Protein AF-0000000080639610 (afdb_homodimer)

Solvent-accessible surface area (backbone atoms only — not comparable to full-atom values): 14898 Å² total; per-residue (Å²): 122,78,70,55,56,62,50,44,53,44,43,50,52,57,59,50,68,66,75,66,70,60,40,44,44,70,63,31,51,51,49,50,51,63,77,38,64,63,67,43,89,84,31,70,44,77,52,59,76,70,49,54,58,44,48,53,50,33,55,50,41,52,53,50,40,53,53,47,51,34,54,35,39,17,41,51,40,47,52,50,60,71,46,47,40,29,26,31,34,35,47,92,52,34,38,37,35,42,37,80,43,77,44,80,40,75,40,60,69,57,32,47,71,77,36,48,72,57,38,63,71,31,46,42,79,44,75,48,67,48,78,49,75,44,77,58,128,123,74,67,52,56,60,48,45,55,42,44,52,54,58,60,51,67,64,76,66,70,58,42,44,46,70,64,28,49,50,49,50,50,64,77,38,63,63,66,44,88,83,32,72,44,78,52,60,75,72,48,54,56,43,48,54,51,32,55,50,40,53,52,50,40,53,52,47,50,34,53,34,38,16,42,50,41,46,52,50,60,72,47,48,40,29,27,32,34,37,47,92,52,34,37,38,36,41,38,79,43,78,45,80,40,76,38,59,68,55,32,47,71,78,34,48,73,57,40,64,72,31,45,40,80,44,76,48,67,47,78,48,76,45,76,58,130

Foldseek 3Di:
DVVPVVVCCCCCVVVVPDQPDCDPDPSNVVVCFVVPVDDDPPDDDDDDPVVVVVVVVVVVVVVVVVVVVVVVVVVVVVVCVVCPPHQWDDDDPDIDGDDDDDDDDDPLVCCCVVPVVVSVVPDDDDDTDDDDDDDDD/DVVVVVVVCCCCVVVVPDQPDCDPDPSNVVSCFVVPVDDDPPDDDDDDPVVVVVVVVVVVVVVVVVVVVVVVVVVVVVVCVVCPPHQWDDDDPDIDGDDDDDDDDDPLVCCCVVPVVVSVVPDDDDGTDDDDDDDDD

pLDDT: mean 88.14, std 19.1, range [25.48, 98.56]

Organism: Bacillus amyloliquefaciens (strain ATCC 23350 / DSM 7 / BCRC 11601 / CCUG 28519 / NBRC 15535 / NRRL B-14393 / F) (NCBI:txid692420)

Sequence (274 aa):
MIFTAEVEFWNTAVLGGVAPALDGSSAAEEYLKKRYAETESNKVIDLTAVNRERIKQYLQLKESIAELQLQAKELENQIKHEMKEAEYGFIGNYQTSWKPVITNRIDTNKLKEQFPDVYEKVTKEVQYRRFGIKEVSMIFTAEVEFWNTAVLGGVAPALDGSSAAEEYLKKRYAETESNKVIDLTAVNRERIKQYLQLKESIAELQLQAKELENQIKHEMKEAEYGFIGNYQTSWKPVITNRIDTNKLKEQFPDVYEKVTKEVQYRRFGIKEVS

Structure (mmCIF, N/CA/C/O backbone):
data_AF-0000000080639610-model_v1
#
loop_
_entity.id
_entity.type
_entity.pdbx_description
1 polymer 'Nuclease skin element'
#
loop_
_atom_site.group_PDB
_atom_site.id
_atom_site.type_symbol
_atom_site.label_atom_id
_atom_site.label_alt_id
_atom_site.label_comp_id
_atom_site.label_asym_id
_atom_site.label_entity_id
_atom_site.label_seq_id
_atom_site.pdbx_PDB_ins_code
_atom_site.Cartn_x
_atom_site.Cartn_y
_atom_site.Cartn_z
_atom_site.occupancy
_atom_site.B_iso_or_equiv
_atom_site.auth_seq_id
_atom_site.auth_comp_id
_atom_site.auth_asym_id
_atom_site.auth_atom_id
_atom_site.pdbx_PDB_model_num
ATOM 1 N N . MET A 1 1 ? -11.258 1.72 29.953 1 25.56 1 MET A N 1
ATOM 2 C CA . MET A 1 1 ? -9.867 1.671 30.406 1 25.56 1 MET A CA 1
ATOM 3 C C . MET A 1 1 ? -8.914 1.937 29.25 1 25.56 1 MET A C 1
ATOM 5 O O . MET A 1 1 ? -7.695 1.959 29.438 1 25.56 1 MET A O 1
ATOM 9 N N . ILE A 1 2 ? -9.398 1.669 27.984 1 29.12 2 ILE A N 1
ATOM 10 C CA . ILE A 1 2 ? -8.672 1.692 26.719 1 29.12 2 ILE A CA 1
ATOM 11 C C . ILE A 1 2 ? -8.406 3.137 26.297 1 29.12 2 ILE A C 1
ATOM 13 O O . ILE A 1 2 ? -7.559 3.396 25.438 1 29.12 2 ILE A O 1
ATOM 17 N N . PHE A 1 3 ? -9.172 4.113 26.891 1 36.06 3 PHE A N 1
ATOM 18 C CA . PHE A 1 3 ? -9.023 5.535 26.609 1 36.06 3 PHE A CA 1
ATOM 19 C C . PHE A 1 3 ? -7.723 6.074 27.188 1 36.06 3 PHE A C 1
ATOM 21 O O . PHE A 1 3 ? -7.188 7.074 26.719 1 36.06 3 PHE A O 1
ATOM 28 N N . THR A 1 4 ? -7.27 5.484 28.312 1 39.47 4 THR A N 1
ATOM 29 C CA . THR A 1 4 ? -6.215 6.035 29.172 1 39.47 4 THR A CA 1
ATOM 30 C C . THR A 1 4 ? -4.848 5.844 28.516 1 39.47 4 THR A C 1
ATOM 32 O O . THR A 1 4 ? -3.939 6.652 28.719 1 39.47 4 THR A O 1
ATOM 35 N N . ALA A 1 5 ? -4.688 4.684 27.875 1 42.53 5 ALA A N 1
ATOM 36 C CA . ALA A 1 5 ? -3.336 4.395 27.406 1 42.53 5 ALA A CA 1
ATOM 37 C C . ALA A 1 5 ? -2.955 5.297 26.234 1 42.53 5 ALA A C 1
ATOM 39 O O . ALA A 1 5 ? -1.809 5.738 26.125 1 42.53 5 ALA A O 1
ATOM 40 N N . GLU A 1 6 ? -3.906 5.625 25.297 1 37.72 6 GLU A N 1
ATOM 41 C CA . GLU A 1 6 ? -3.648 6.516 24.172 1 37.72 6 GLU A CA 1
ATOM 42 C C . GLU A 1 6 ? -3.297 7.922 24.641 1 37.72 6 GLU A C 1
ATOM 44 O O . GLU A 1 6 ? -2.41 8.57 24.078 1 37.72 6 GLU A O 1
ATOM 49 N N . VAL A 1 7 ? -3.939 8.414 25.781 1 39.38 7 VAL A N 1
ATOM 50 C CA . VAL A 1 7 ? -3.703 9.734 26.375 1 39.38 7 VAL A CA 1
ATOM 51 C C . VAL A 1 7 ? -2.332 9.766 27.031 1 39.38 7 VAL A C 1
ATOM 53 O O . VAL A 1 7 ? -1.607 10.758 26.938 1 39.38 7 VAL A O 1
ATOM 56 N N . GLU A 1 8 ? -1.951 8.672 27.625 1 39.81 8 GLU A N 1
ATOM 57 C CA . GLU A 1 8 ? -0.658 8.609 28.297 1 39.81 8 GLU A CA 1
ATOM 58 C C . GLU A 1 8 ? 0.489 8.578 27.297 1 39.81 8 GLU A C 1
ATOM 60 O O . GLU A 1 8 ? 1.547 9.164 27.531 1 39.81 8 GLU A O 1
ATOM 65 N N . PHE A 1 9 ? 0.356 7.742 26.234 1 40.94 9 PHE A N 1
ATOM 66 C CA . PHE A 1 9 ? 1.401 7.84 25.234 1 40.94 9 PHE A CA 1
ATOM 67 C C . PHE A 1 9 ? 1.444 9.242 24.625 1 40.94 9 PHE A C 1
ATOM 69 O O . PHE A 1 9 ? 2.521 9.758 24.328 1 40.94 9 PHE A O 1
ATOM 76 N N . TRP A 1 10 ? 0.29 9.852 24.438 1 41.28 10 TRP A N 1
ATOM 77 C CA . TRP A 1 10 ? 0.264 11.242 23.984 1 41.28 10 TRP A CA 1
ATOM 78 C C . TRP A 1 10 ? 0.971 12.156 24.969 1 41.28 10 TRP A C 1
ATOM 80 O O . TRP A 1 10 ? 1.794 12.984 24.594 1 41.28 10 TRP A O 1
ATOM 90 N N . ASN A 1 11 ? 0.469 12.219 26.281 1 42.06 11 ASN A N 1
ATOM 91 C CA . ASN A 1 11 ? 1.001 13.102 27.312 1 42.06 11 ASN A CA 1
ATOM 92 C C . ASN A 1 11 ? 2.486 12.852 27.547 1 42.06 11 ASN A C 1
ATOM 94 O O . ASN A 1 11 ? 3.262 13.797 27.719 1 42.06 11 ASN A O 1
ATOM 98 N N . THR A 1 12 ? 2.848 11.625 27.766 1 44.28 12 THR A N 1
ATOM 99 C CA . THR A 1 12 ? 4.238 11.383 28.125 1 44.28 12 THR A CA 1
ATOM 100 C C . THR A 1 12 ? 5.16 11.641 26.953 1 44.28 12 THR A C 1
ATOM 102 O O . THR A 1 12 ? 6.246 12.203 27.109 1 44.28 12 THR A O 1
ATOM 105 N N . ALA A 1 13 ? 4.891 11.031 25.719 1 44.66 13 ALA A N 1
ATOM 106 C CA . ALA A 1 13 ? 5.777 11.297 24.594 1 44.66 13 ALA A CA 1
ATOM 107 C C . ALA A 1 13 ? 5.625 12.734 24.109 1 44.66 13 ALA A C 1
ATOM 109 O O . ALA A 1 13 ? 6.609 13.375 23.719 1 44.66 13 ALA A O 1
ATOM 110 N N . VAL A 1 14 ? 4.375 13.281 23.922 1 43.81 14 VAL A N 1
ATOM 111 C CA . VAL A 1 14 ? 4.16 14.688 23.594 1 43.81 14 VAL A CA 1
ATOM 112 C C . VAL A 1 14 ? 4.441 15.562 24.812 1 43.81 14 VAL A C 1
ATOM 114 O O . VAL A 1 14 ? 5.012 16.641 24.688 1 43.81 14 VAL A O 1
ATOM 117 N N . LEU A 1 15 ? 3.883 15.289 25.938 1 41.34 15 LEU A N 1
ATOM 118 C CA . LEU A 1 15 ? 4.176 16.172 27.062 1 41.34 15 LEU A CA 1
ATOM 119 C C . LEU A 1 15 ? 5.617 16 27.531 1 41.34 15 LEU A C 1
ATOM 121 O O . LEU A 1 15 ? 6.188 16.906 28.141 1 41.34 15 LEU A O 1
ATOM 125 N N . GLY A 1 16 ? 6.109 14.781 27.688 1 45.94 16 GLY A N 1
ATOM 126 C CA . GLY A 1 16 ? 7.551 14.836 27.875 1 45.94 16 GLY A CA 1
ATOM 127 C C . GLY A 1 16 ? 8.289 15.336 26.641 1 45.94 16 GLY A C 1
ATOM 128 O O . GLY A 1 16 ? 8.258 14.695 25.594 1 45.94 16 GLY A O 1
ATOM 129 N N . GLY A 1 17 ? 8.242 16.641 26.062 1 48.06 17 GLY A N 1
ATOM 130 C CA . GLY A 1 17 ? 8.602 17.734 25.172 1 48.06 17 GLY A CA 1
ATOM 131 C C . GLY A 1 17 ? 9.508 17.297 24.031 1 48.06 17 GLY A C 1
ATOM 132 O O . GLY A 1 17 ? 10.062 18.125 23.312 1 48.06 17 GLY A O 1
ATOM 133 N N . VAL A 1 18 ? 10.148 16.094 24.109 1 56.22 18 VAL A N 1
ATOM 134 C CA . VAL A 1 18 ? 11.211 16.016 23.109 1 56.22 18 VAL A CA 1
ATOM 135 C C . VAL A 1 18 ? 10.641 15.453 21.797 1 56.22 18 VAL A C 1
ATOM 137 O O . VAL A 1 18 ? 10.195 14.305 21.75 1 56.22 18 VAL A O 1
ATOM 140 N N . ALA A 1 19 ? 10.141 16.312 20.797 1 66 19 ALA A N 1
ATOM 141 C CA . ALA A 1 19 ? 9.836 15.953 19.422 1 66 19 ALA A CA 1
ATOM 142 C C . ALA A 1 19 ? 10.82 14.922 18.891 1 66 19 ALA A C 1
ATOM 144 O O . ALA A 1 19 ? 12.031 15.055 19.078 1 66 19 ALA A O 1
ATOM 145 N N . PRO A 1 20 ? 10.242 13.703 18.469 1 72.94 20 PRO A N 1
ATOM 146 C CA . PRO A 1 20 ? 11.18 12.758 17.859 1 72.94 20 PRO A CA 1
ATOM 147 C C . PRO A 1 20 ? 12 13.383 16.734 1 72.94 20 PRO A C 1
ATOM 149 O O . PRO A 1 20 ? 11.68 14.484 16.266 1 72.94 20 PRO A O 1
ATOM 152 N N . ALA A 1 21 ? 13.094 12.68 16.562 1 77.19 21 ALA A N 1
ATOM 153 C CA . ALA A 1 21 ? 13.789 13.047 15.336 1 77.19 21 ALA A CA 1
ATOM 154 C C . ALA A 1 21 ? 12.859 12.938 14.133 1 77.19 21 ALA A C 1
ATOM 156 O O . ALA A 1 21 ? 12.055 12 14.039 1 77.19 21 ALA A O 1
ATOM 157 N N . LEU A 1 22 ? 12.742 13.953 13.367 1 85.25 22 LEU A N 1
ATOM 158 C CA . LEU A 1 22 ? 11.922 13.938 12.156 1 85.25 22 LEU A CA 1
ATOM 159 C C . LEU A 1 22 ? 12.586 13.102 11.062 1 85.25 22 LEU A C 1
ATOM 161 O O . LEU A 1 22 ? 12.883 13.617 9.984 1 85.25 22 LEU A O 1
ATOM 165 N N . ASP A 1 23 ? 12.773 11.844 11.484 1 88.31 23 ASP A N 1
ATOM 166 C CA . ASP A 1 23 ? 13.312 10.914 10.5 1 88.31 23 ASP A CA 1
ATOM 167 C C . ASP A 1 23 ? 12.195 10.227 9.719 1 88.31 23 ASP A C 1
ATOM 169 O O . ASP A 1 23 ? 11.102 10.773 9.57 1 88.31 23 ASP A O 1
ATOM 173 N N . GLY A 1 24 ? 12.477 9.148 9.156 1 87.69 24 GLY A N 1
ATOM 174 C CA . GLY A 1 24 ? 11.5 8.453 8.328 1 87.69 24 GLY A CA 1
ATOM 175 C C . GLY A 1 24 ? 10.727 7.391 9.086 1 87.69 24 GLY A C 1
ATOM 176 O O . GLY A 1 24 ? 9.992 6.602 8.484 1 87.69 24 GLY A O 1
ATOM 177 N N . SER A 1 25 ? 10.781 7.492 10.391 1 86.06 25 SER A N 1
ATOM 178 C CA . SER A 1 25 ? 10.172 6.453 11.219 1 86.06 25 SER A CA 1
ATOM 179 C C . SER A 1 25 ? 8.664 6.648 11.336 1 86.06 25 SER A C 1
ATOM 181 O O . SER A 1 25 ? 8.148 7.734 11.047 1 86.06 25 SER A O 1
ATOM 183 N N . SER A 1 26 ? 8.039 5.523 11.734 1 90.88 26 SER A N 1
ATOM 184 C CA . SER A 1 26 ? 6.605 5.586 12 1 90.88 26 SER A CA 1
ATOM 185 C C . SER A 1 26 ? 6.301 6.512 13.172 1 90.88 26 SER A C 1
ATOM 187 O O . SER A 1 26 ? 5.258 7.168 13.195 1 90.88 26 SER A O 1
ATOM 189 N N . ALA A 1 27 ? 7.172 6.59 14.008 1 87 27 ALA A N 1
ATOM 190 C CA . ALA A 1 27 ? 7 7.477 15.156 1 87 27 ALA A CA 1
ATOM 191 C C . ALA A 1 27 ? 6.973 8.938 14.719 1 87 27 ALA A C 1
ATOM 193 O O . ALA A 1 27 ? 6.141 9.719 15.195 1 87 27 ALA A O 1
ATOM 194 N N . ALA A 1 28 ? 7.91 9.234 13.859 1 89.56 28 ALA A N 1
ATOM 195 C CA . ALA A 1 28 ? 7.949 10.594 13.336 1 89.56 28 ALA A CA 1
ATOM 196 C C . ALA A 1 28 ? 6.664 10.93 12.586 1 89.56 28 ALA A C 1
ATOM 198 O O . ALA A 1 28 ? 6.105 12.016 12.75 1 89.56 28 ALA A O 1
ATOM 199 N N . GLU A 1 29 ? 6.211 10.008 11.836 1 92.62 29 GLU A N 1
ATOM 200 C CA . GLU A 1 29 ? 4.98 10.195 11.07 1 92.62 29 GLU A CA 1
ATOM 201 C C . GLU A 1 29 ? 3.787 10.406 12 1 92.62 29 GLU A C 1
ATOM 203 O O . GLU A 1 29 ? 2.969 11.305 11.773 1 92.62 29 GLU A O 1
ATOM 208 N N . GLU A 1 30 ? 3.693 9.594 12.945 1 92.69 30 GLU A N 1
ATOM 209 C CA . GLU A 1 30 ? 2.582 9.68 13.891 1 92.69 30 GLU A CA 1
ATOM 210 C C . GLU A 1 30 ? 2.605 11 14.656 1 92.69 30 GLU A C 1
ATOM 212 O O . GLU A 1 30 ? 1.556 11.586 14.922 1 92.69 30 GLU A O 1
ATOM 217 N N . TYR A 1 31 ? 3.775 11.469 15.031 1 92.31 31 TYR A N 1
ATOM 218 C CA . TYR A 1 31 ? 3.936 12.75 15.703 1 92.31 31 TYR A CA 1
ATOM 219 C C . TYR A 1 31 ? 3.346 13.883 14.867 1 92.31 31 TYR A C 1
ATOM 221 O O . TYR A 1 31 ? 2.543 14.68 15.367 1 92.31 31 TYR A O 1
ATOM 229 N N . LEU A 1 32 ? 3.701 13.93 13.648 1 94.94 32 LEU A N 1
ATOM 230 C CA . LEU A 1 32 ? 3.234 14.984 12.766 1 94.94 32 LEU A CA 1
ATOM 231 C C . LEU A 1 32 ? 1.721 14.914 12.578 1 94.94 32 LEU A C 1
ATOM 233 O O . LEU A 1 32 ? 1.042 15.945 12.586 1 94.94 32 LEU A O 1
ATOM 237 N N . LYS A 1 33 ? 1.241 13.68 12.398 1 94.31 33 LYS A N 1
ATOM 238 C CA . LYS A 1 33 ? -0.19 13.469 12.211 1 94.31 33 LYS A CA 1
ATOM 239 C C . LYS A 1 33 ? -0.987 13.992 13.398 1 94.31 33 LYS A C 1
ATOM 241 O O . LYS A 1 33 ? -2.023 14.633 13.219 1 94.31 33 LYS A O 1
ATOM 246 N N . LYS A 1 34 ? -0.463 13.766 14.516 1 93 34 LYS A N 1
ATOM 247 C CA . LYS A 1 34 ? -1.153 14.188 15.734 1 93 34 LYS A CA 1
ATOM 248 C C . LYS A 1 34 ? -0.997 15.688 15.961 1 93 34 LYS A C 1
ATOM 250 O O . LYS A 1 34 ? -1.97 16.375 16.266 1 93 34 LYS A O 1
ATOM 255 N N . ARG A 1 35 ? 0.211 16.188 15.805 1 92.81 35 ARG A N 1
ATOM 256 C CA . ARG A 1 35 ? 0.528 17.578 16.094 1 92.81 35 ARG A CA 1
ATOM 257 C C . ARG A 1 35 ? -0.207 18.531 15.156 1 92.81 35 ARG A C 1
ATOM 259 O O . ARG A 1 35 ? -0.646 19.609 15.555 1 92.81 35 ARG A O 1
ATOM 266 N N . TYR A 1 36 ? -0.382 18.047 13.93 1 95.88 36 TYR A N 1
ATOM 267 C CA . TYR A 1 36 ? -0.946 18.938 12.93 1 95.88 36 TYR A CA 1
ATOM 268 C C . TYR A 1 36 ? -2.211 18.344 12.32 1 95.88 36 TYR A C 1
ATOM 270 O O . TYR A 1 36 ? -2.459 18.5 11.125 1 95.88 36 TYR A O 1
ATOM 278 N N . ALA A 1 37 ? -2.924 17.672 13.102 1 93.12 37 ALA A N 1
ATOM 279 C CA . ALA A 1 37 ? -4.176 17.062 12.672 1 93.12 37 ALA A CA 1
ATOM 280 C C . ALA A 1 37 ? -5.168 18.109 12.188 1 93.12 37 ALA A C 1
ATOM 282 O O . ALA A 1 37 ? -5.898 17.891 11.219 1 93.12 37 ALA A O 1
ATOM 283 N N . GLU A 1 38 ? -5.188 19.266 12.844 1 92 38 GLU A N 1
ATOM 284 C CA . GLU A 1 38 ? -6.055 20.375 12.438 1 92 38 GLU A CA 1
ATOM 285 C C . GLU A 1 38 ? -5.332 21.312 11.477 1 92 38 GLU A C 1
ATOM 287 O O . GLU A 1 38 ? -4.156 21.625 11.664 1 92 38 GLU A O 1
ATOM 292 N N . THR A 1 39 ? -6.059 21.641 10.469 1 94.19 39 THR A N 1
ATOM 293 C CA . THR A 1 39 ? -5.477 22.516 9.461 1 94.19 39 THR A CA 1
ATOM 294 C C . THR A 1 39 ? -6.188 23.875 9.438 1 94.19 39 THR A C 1
ATOM 296 O O . THR A 1 39 ? -7.312 23.984 9.93 1 94.19 39 THR A O 1
ATOM 299 N N . GLU A 1 40 ? -5.43 24.844 8.938 1 94.69 40 GLU A N 1
ATOM 300 C CA . GLU A 1 40 ? -6.047 26.109 8.547 1 94.69 40 GLU A CA 1
ATOM 301 C C . GLU A 1 40 ? -6.383 26.125 7.059 1 94.69 40 GLU A C 1
ATOM 303 O O . GLU A 1 40 ? -5.488 26.188 6.215 1 94.69 40 GLU A O 1
ATOM 308 N N . SER A 1 41 ? -7.629 26.188 6.828 1 92.94 41 SER A N 1
ATOM 309 C CA . SER A 1 41 ? -8.125 26.031 5.465 1 92.94 41 SER A CA 1
ATOM 310 C C . SER A 1 41 ? -7.539 27.094 4.543 1 92.94 41 SER A C 1
ATOM 312 O O . SER A 1 41 ? -7.547 28.281 4.879 1 92.94 41 SER A O 1
ATOM 314 N N . ASN A 1 42 ? -6.871 26.672 3.467 1 94.25 42 ASN A N 1
ATOM 315 C CA . ASN A 1 42 ? -6.363 27.484 2.371 1 94.25 42 ASN A CA 1
ATOM 316 C C . ASN A 1 42 ? -5.137 28.281 2.791 1 94.25 42 ASN A C 1
ATOM 318 O O . ASN A 1 42 ? -4.707 29.188 2.076 1 94.25 42 ASN A O 1
ATOM 322 N N . LYS A 1 43 ? -4.625 27.984 3.957 1 96.88 43 LYS A N 1
ATOM 323 C CA . LYS A 1 43 ? -3.393 28.656 4.355 1 96.88 43 LYS A CA 1
ATOM 324 C C . LYS A 1 43 ? -2.225 28.234 3.465 1 96.88 43 LYS A C 1
ATOM 326 O O . LYS A 1 43 ? -2.033 27.047 3.197 1 96.88 43 LYS A O 1
ATOM 331 N N . VAL A 1 44 ? -1.481 29.297 3.016 1 96.88 44 VAL A N 1
ATOM 332 C CA . VAL A 1 44 ? -0.333 29.094 2.135 1 96.88 44 VAL A CA 1
ATOM 333 C C . VAL A 1 44 ? 0.92 29.672 2.783 1 96.88 44 VAL A C 1
ATOM 335 O O . VAL A 1 44 ? 0.882 30.766 3.35 1 96.88 44 VAL A O 1
ATOM 338 N N . ILE A 1 45 ? 2.02 28.922 2.746 1 97.94 45 ILE A N 1
ATOM 339 C CA . ILE A 1 45 ? 3.258 29.453 3.301 1 97.94 45 ILE A CA 1
ATOM 340 C C . ILE A 1 45 ? 4.367 29.375 2.254 1 97.94 45 ILE A C 1
ATOM 342 O O . ILE A 1 45 ? 4.293 28.562 1.325 1 97.94 45 ILE A O 1
ATOM 346 N N . ASP A 1 46 ? 5.324 30.281 2.443 1 97.88 46 ASP A N 1
ATOM 347 C CA . ASP A 1 46 ? 6.574 30.156 1.7 1 97.88 46 ASP A CA 1
ATOM 348 C C . ASP A 1 46 ? 7.562 29.25 2.434 1 97.88 46 ASP A C 1
ATOM 350 O O . ASP A 1 46 ? 7.965 29.547 3.562 1 97.88 46 ASP A O 1
ATOM 354 N N . LEU A 1 47 ? 7.973 28.25 1.771 1 97.94 47 LEU A N 1
ATOM 355 C CA . LEU A 1 47 ? 8.938 27.344 2.383 1 97.94 47 LEU A CA 1
ATOM 356 C C . LEU A 1 47 ? 10.336 27.953 2.377 1 97.94 47 LEU A C 1
ATOM 358 O O . LEU A 1 47 ? 10.672 28.734 1.486 1 97.94 47 LEU A O 1
ATOM 362 N N . THR A 1 48 ? 11.07 27.578 3.357 1 97.25 48 THR A N 1
ATOM 363 C CA . THR A 1 48 ? 12.43 28.094 3.445 1 97.25 48 THR A CA 1
ATOM 364 C C . THR A 1 48 ? 13.312 27.484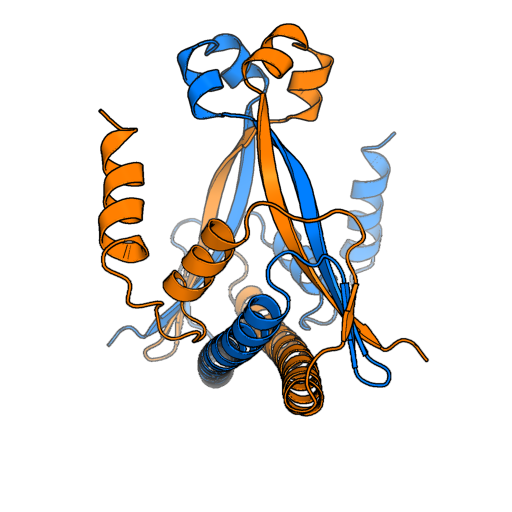 2.359 1 97.25 48 THR A C 1
ATOM 366 O O . THR A 1 48 ? 12.977 26.438 1.797 1 97.25 48 THR A O 1
ATOM 369 N N . ALA A 1 49 ? 14.398 28.031 2.074 1 95.75 49 ALA A N 1
ATOM 370 C CA . ALA A 1 49 ? 15.273 27.703 0.951 1 95.75 49 ALA A CA 1
ATOM 371 C C . ALA A 1 49 ? 15.773 26.266 1.045 1 95.75 49 ALA A C 1
ATOM 373 O O . ALA A 1 49 ? 15.992 25.609 0.023 1 95.75 49 ALA A O 1
ATOM 374 N N . VAL A 1 50 ? 15.891 25.734 2.238 1 95.81 50 VAL A N 1
ATOM 375 C CA . VAL A 1 50 ? 16.406 24.375 2.457 1 95.81 50 VAL A CA 1
ATOM 376 C C . VAL A 1 50 ? 15.461 23.359 1.821 1 95.81 50 VAL A C 1
ATOM 378 O O . VAL A 1 50 ? 15.891 22.281 1.426 1 95.81 50 VAL A O 1
ATOM 381 N N . ASN A 1 51 ? 14.234 23.766 1.596 1 96.88 51 ASN A N 1
ATOM 382 C CA . ASN A 1 51 ? 13.234 22.828 1.106 1 96.88 51 ASN A CA 1
ATOM 383 C C . ASN A 1 51 ? 13.336 22.625 -0.404 1 96.88 51 ASN A C 1
ATOM 385 O O . ASN A 1 51 ? 12.812 21.656 -0.949 1 96.88 51 ASN A O 1
ATOM 389 N N . ARG A 1 52 ? 14.008 23.547 -1.022 1 96.31 52 ARG A N 1
ATOM 390 C CA . ARG A 1 52 ? 14.227 23.344 -2.451 1 96.31 52 ARG A CA 1
ATOM 391 C C . ARG A 1 52 ? 15.008 22.047 -2.705 1 96.31 52 ARG A C 1
ATOM 393 O O . ARG A 1 52 ? 14.609 21.234 -3.535 1 96.31 52 ARG A O 1
ATOM 400 N N . GLU A 1 53 ? 16.062 21.922 -1.95 1 96.75 53 GLU A N 1
ATOM 401 C CA . GLU A 1 53 ? 16.891 20.719 -2.094 1 96.75 53 GLU A CA 1
ATOM 402 C C . GLU A 1 53 ? 16.156 19.484 -1.577 1 96.75 53 GLU A C 1
ATOM 404 O O . GLU A 1 53 ? 16.234 18.406 -2.176 1 96.75 53 GLU A O 1
ATOM 409 N N . ARG A 1 54 ? 15.461 19.609 -0.453 1 97.44 54 ARG A N 1
ATOM 410 C CA . ARG A 1 54 ? 14.695 18.5 0.094 1 97.44 54 ARG A CA 1
ATOM 411 C C . ARG A 1 54 ? 13.688 17.969 -0.927 1 97.44 54 ARG A C 1
ATOM 413 O O . ARG A 1 54 ? 13.562 16.766 -1.116 1 97.44 54 ARG A O 1
ATOM 420 N N . ILE A 1 55 ? 13.062 18.891 -1.633 1 98.44 55 ILE A N 1
ATOM 421 C CA . ILE A 1 55 ? 12.016 18.531 -2.586 1 98.44 55 ILE A CA 1
ATOM 422 C C . ILE A 1 55 ? 12.641 17.859 -3.803 1 98.44 55 ILE A C 1
ATOM 424 O O . ILE A 1 55 ? 12.141 16.828 -4.277 1 98.44 55 ILE A O 1
ATOM 428 N N . LYS A 1 56 ? 13.703 18.391 -4.301 1 97.62 56 LYS A N 1
ATOM 429 C CA . LYS A 1 56 ? 14.398 17.781 -5.434 1 97.62 56 LYS A CA 1
ATOM 430 C C . LYS A 1 56 ? 14.828 16.344 -5.117 1 97.62 56 LYS A C 1
ATOM 432 O O . LYS A 1 56 ? 14.617 15.438 -5.918 1 97.62 56 LYS A O 1
ATOM 437 N N . GLN A 1 57 ? 15.414 16.219 -3.959 1 98.12 57 GLN A N 1
ATOM 438 C CA . GLN A 1 57 ? 15.852 14.898 -3.525 1 98.12 57 GLN A CA 1
ATOM 439 C C . GLN A 1 57 ? 14.664 13.953 -3.373 1 98.12 57 GLN A C 1
ATOM 441 O O . GLN A 1 57 ? 14.734 12.789 -3.787 1 98.12 57 GLN A O 1
ATOM 446 N N . TYR A 1 58 ? 13.625 14.453 -2.756 1 98.38 58 TYR A N 1
ATOM 447 C CA . TYR A 1 58 ? 12.406 13.664 -2.555 1 98.38 58 TYR A CA 1
ATOM 448 C C . TYR A 1 58 ? 11.859 13.156 -3.883 1 98.38 58 TYR A C 1
ATOM 450 O O . TYR A 1 58 ? 11.562 11.969 -4.023 1 98.38 58 TYR A O 1
ATOM 458 N N . LEU A 1 59 ? 11.766 14.023 -4.867 1 98.25 59 LEU A N 1
ATOM 459 C CA . LEU A 1 59 ? 11.219 13.656 -6.172 1 98.25 59 LEU A CA 1
ATOM 460 C C . LEU A 1 59 ? 12.117 12.656 -6.879 1 98.25 59 LEU A C 1
ATOM 462 O O . LEU A 1 59 ? 11.633 11.727 -7.535 1 98.25 59 LEU A O 1
ATOM 466 N N . GLN A 1 60 ? 13.406 12.828 -6.754 1 98.06 60 GLN A N 1
ATOM 467 C CA . GLN A 1 60 ? 14.359 11.883 -7.328 1 98.06 60 GLN A CA 1
ATOM 468 C C . GLN A 1 60 ? 14.234 10.508 -6.684 1 98.06 60 GLN A C 1
ATOM 470 O O . GLN A 1 60 ? 14.266 9.492 -7.375 1 98.06 60 GLN A O 1
ATOM 475 N N . LEU A 1 61 ? 14.156 10.5 -5.371 1 98.5 61 LEU A N 1
ATOM 476 C CA . LEU A 1 61 ? 13.992 9.242 -4.641 1 98.5 61 LEU A CA 1
ATOM 477 C C . LEU A 1 61 ? 12.719 8.523 -5.078 1 98.5 61 LEU A C 1
ATOM 479 O O . LEU A 1 61 ? 12.734 7.312 -5.309 1 98.5 61 LEU A O 1
ATOM 483 N N . LYS A 1 62 ? 11.609 9.289 -5.207 1 98.38 62 LYS A N 1
ATOM 484 C CA . LYS A 1 62 ? 10.336 8.695 -5.617 1 98.38 62 LYS A CA 1
ATOM 485 C C . LYS A 1 62 ? 10.445 8.07 -7.004 1 98.38 62 LYS A C 1
ATOM 487 O O . LYS A 1 62 ? 9.883 6.996 -7.25 1 98.38 62 LYS A O 1
ATOM 492 N N . GLU A 1 63 ? 11.117 8.719 -7.887 1 98.06 63 GLU A N 1
ATOM 493 C CA . GLU A 1 63 ? 11.336 8.18 -9.227 1 98.06 63 GLU A CA 1
ATOM 494 C C . GLU A 1 63 ? 12.172 6.902 -9.18 1 98.06 63 GLU A C 1
ATOM 496 O O . GLU A 1 63 ? 11.852 5.922 -9.852 1 98.06 63 GLU A O 1
ATOM 501 N N . SER A 1 64 ? 13.234 6.953 -8.398 1 98.44 64 SER A N 1
ATOM 502 C CA . SER A 1 64 ? 14.102 5.789 -8.258 1 98.44 64 SER A CA 1
ATOM 503 C C . SER A 1 64 ? 13.344 4.609 -7.656 1 98.44 64 SER A C 1
ATOM 505 O O . SER A 1 64 ? 13.477 3.477 -8.125 1 98.44 64 SER A O 1
ATOM 507 N N . ILE A 1 65 ? 12.578 4.883 -6.648 1 98.56 65 ILE A N 1
ATOM 508 C CA . ILE A 1 65 ? 11.805 3.842 -5.98 1 98.56 65 ILE A CA 1
ATOM 509 C C . ILE A 1 65 ? 10.836 3.203 -6.977 1 98.56 65 ILE A C 1
ATOM 511 O O . ILE A 1 65 ? 10.727 1.976 -7.043 1 98.56 65 ILE A O 1
ATOM 515 N N . ALA A 1 66 ? 10.156 4.008 -7.754 1 98.12 66 ALA A N 1
ATOM 516 C CA . ALA A 1 66 ? 9.211 3.506 -8.742 1 98.12 66 ALA A CA 1
ATOM 517 C C . ALA A 1 66 ? 9.906 2.59 -9.75 1 98.12 66 ALA A C 1
ATOM 519 O O . ALA A 1 66 ? 9.375 1.533 -10.102 1 98.12 66 ALA A O 1
ATOM 520 N N . GLU A 1 67 ? 11.047 3 -10.203 1 97.88 67 GLU A N 1
ATOM 521 C CA . GLU A 1 67 ? 11.812 2.209 -11.164 1 97.88 67 GLU A CA 1
ATOM 522 C C . GLU A 1 67 ? 12.242 0.877 -10.562 1 97.88 67 GLU A C 1
ATOM 524 O O . GLU A 1 67 ? 12.133 -0.169 -11.203 1 97.88 67 GLU A O 1
ATOM 529 N N . LEU A 1 68 ? 12.766 0.954 -9.375 1 98.44 68 LEU A N 1
ATOM 530 C CA . LEU A 1 68 ? 13.234 -0.255 -8.703 1 98.44 68 LEU A CA 1
ATOM 531 C C . LEU A 1 68 ? 12.078 -1.201 -8.414 1 98.44 68 LEU A C 1
ATOM 533 O O . LEU A 1 68 ? 12.227 -2.422 -8.492 1 98.44 68 LEU A O 1
ATOM 537 N N . GLN A 1 69 ? 10.891 -0.62 -8.039 1 98.25 69 GLN A N 1
ATOM 538 C CA . GLN A 1 69 ? 9.711 -1.438 -7.797 1 98.25 69 GLN A CA 1
ATOM 539 C C . GLN A 1 69 ? 9.281 -2.176 -9.062 1 98.25 69 GLN A C 1
ATOM 541 O O . GLN A 1 69 ? 8.867 -3.336 -9.008 1 98.25 69 GLN A O 1
ATOM 546 N N . LEU A 1 70 ? 9.398 -1.516 -10.188 1 97.62 70 LEU A N 1
ATOM 547 C CA . LEU A 1 70 ? 9.07 -2.146 -11.461 1 97.62 70 LEU A CA 1
ATOM 548 C C . LEU A 1 70 ? 10.016 -3.305 -11.75 1 97.62 70 LEU A C 1
ATOM 550 O O . LEU A 1 70 ? 9.578 -4.367 -12.203 1 97.62 70 LEU A O 1
ATOM 554 N N . GLN A 1 71 ? 11.281 -3.135 -11.492 1 97.75 71 GLN A N 1
ATOM 555 C CA . GLN A 1 71 ? 12.273 -4.184 -11.703 1 97.75 71 GLN A CA 1
ATOM 556 C C . GLN A 1 71 ? 12.023 -5.375 -10.781 1 97.75 71 GLN A C 1
ATOM 558 O O . GLN A 1 71 ? 12.094 -6.523 -11.219 1 97.75 71 GLN A O 1
ATOM 563 N N . ALA A 1 72 ? 11.734 -5.086 -9.523 1 98.19 72 ALA A N 1
ATOM 564 C CA . ALA A 1 72 ? 11.461 -6.156 -8.562 1 98.19 72 ALA A CA 1
ATOM 565 C C . ALA A 1 72 ? 10.234 -6.961 -8.977 1 98.19 72 ALA A C 1
ATOM 567 O O . ALA A 1 72 ? 10.234 -8.195 -8.891 1 98.19 72 ALA A O 1
ATOM 568 N N . LYS A 1 73 ? 9.234 -6.199 -9.438 1 97.94 73 LYS A N 1
ATOM 569 C CA . LYS A 1 73 ? 8.008 -6.863 -9.875 1 97.94 73 LYS A CA 1
ATOM 570 C C . LYS A 1 73 ? 8.273 -7.766 -11.078 1 97.94 73 LYS A C 1
ATOM 572 O O . LYS A 1 73 ? 7.676 -8.836 -11.203 1 97.94 73 LYS A O 1
ATOM 577 N N . GLU A 1 74 ? 9.141 -7.305 -12 1 97.31 74 GLU A N 1
ATOM 578 C CA . GLU A 1 74 ? 9.5 -8.125 -13.156 1 97.31 74 GLU A CA 1
ATOM 579 C C . GLU A 1 74 ? 10.141 -9.438 -12.719 1 97.31 74 GLU A C 1
ATOM 581 O O . GLU A 1 74 ? 9.766 -10.508 -13.211 1 97.31 74 GLU A O 1
ATOM 586 N N . LEU A 1 75 ? 11.055 -9.383 -11.789 1 97.75 75 LEU A N 1
ATOM 587 C CA . LEU A 1 75 ? 11.719 -10.578 -11.281 1 97.75 75 LEU A CA 1
ATOM 588 C C . LEU A 1 75 ? 10.727 -11.492 -10.578 1 97.75 75 LEU A C 1
ATOM 590 O O . LEU A 1 75 ? 10.734 -12.711 -10.797 1 97.75 75 LEU A O 1
ATOM 594 N N . GLU A 1 76 ? 9.875 -10.914 -9.758 1 98 76 GLU A N 1
ATOM 595 C CA . GLU A 1 76 ? 8.836 -11.664 -9.062 1 98 76 GLU A CA 1
ATOM 596 C C . GLU A 1 76 ? 7.941 -12.414 -10.047 1 98 76 GLU A C 1
ATOM 598 O O . GLU A 1 76 ? 7.664 -13.602 -9.859 1 98 76 GLU A O 1
ATOM 603 N N . ASN A 1 77 ? 7.566 -11.695 -11.125 1 97.06 77 ASN A N 1
ATOM 604 C CA . ASN A 1 77 ? 6.676 -12.289 -12.117 1 97.06 77 ASN A CA 1
ATOM 605 C C . ASN A 1 77 ? 7.348 -13.453 -12.844 1 97.06 77 ASN A C 1
ATOM 607 O O . ASN A 1 77 ? 6.699 -14.453 -13.148 1 97.06 77 ASN A O 1
ATOM 611 N N . GLN A 1 78 ? 8.609 -13.344 -13.094 1 96.44 78 GLN A N 1
ATOM 612 C CA . GLN A 1 78 ? 9.344 -14.422 -13.75 1 96.44 78 GLN A CA 1
ATOM 613 C C . GLN A 1 78 ? 9.43 -15.656 -12.852 1 96.44 78 GLN A C 1
ATOM 615 O O . GLN A 1 78 ? 9.258 -16.781 -13.328 1 96.44 78 GLN A O 1
ATOM 620 N N . ILE A 1 79 ? 9.633 -15.484 -11.578 1 97.5 79 ILE A N 1
ATOM 621 C CA . ILE A 1 79 ? 9.719 -16.594 -10.633 1 97.5 79 ILE A CA 1
ATOM 622 C C . ILE A 1 79 ? 8.352 -17.25 -10.484 1 97.5 79 ILE A C 1
ATOM 624 O O . ILE A 1 79 ? 8.242 -18.484 -10.523 1 97.5 79 ILE A O 1
ATOM 628 N N . LYS A 1 80 ? 7.324 -16.422 -10.344 1 97.38 80 LYS A N 1
ATOM 629 C CA . LYS A 1 80 ? 5.961 -16.938 -10.25 1 97.38 80 LYS A CA 1
ATOM 630 C C . LYS A 1 80 ? 5.605 -17.781 -11.477 1 97.38 80 LYS A C 1
ATOM 632 O O . LYS A 1 80 ? 4.98 -18.828 -11.344 1 97.38 80 LYS A O 1
ATOM 637 N N . HIS A 1 81 ? 6.051 -17.297 -12.641 1 96.19 81 HIS A N 1
ATOM 638 C CA . HIS A 1 81 ? 5.762 -18.016 -13.875 1 96.19 81 HIS A CA 1
ATOM 639 C C . HIS A 1 81 ? 6.402 -19.391 -13.875 1 96.19 81 HIS A C 1
ATOM 641 O O . HIS A 1 81 ? 5.812 -20.359 -14.375 1 96.19 81 HIS A O 1
ATOM 647 N N . GLU A 1 82 ? 7.531 -19.469 -13.383 1 96.06 82 GLU A N 1
ATOM 648 C CA . GLU A 1 82 ? 8.195 -20.766 -13.305 1 96.06 82 GLU A CA 1
ATOM 649 C C . GLU A 1 82 ? 7.512 -21.672 -12.281 1 96.06 82 GLU A C 1
ATOM 651 O O . GLU A 1 82 ? 7.449 -22.891 -12.469 1 96.06 82 GLU A O 1
ATOM 656 N N . MET A 1 83 ? 7.039 -21.156 -11.242 1 97.56 83 MET A N 1
ATOM 657 C CA . MET A 1 83 ? 6.418 -21.938 -10.172 1 97.56 83 MET A CA 1
ATOM 658 C C . MET A 1 83 ? 5.094 -22.531 -10.625 1 97.56 83 MET A C 1
ATOM 660 O O . MET A 1 83 ? 4.719 -23.625 -10.203 1 97.56 83 MET A O 1
ATOM 664 N N . LYS A 1 84 ? 4.363 -21.734 -11.445 1 96.5 84 LYS A N 1
ATOM 665 C CA . LYS A 1 84 ? 3.074 -22.156 -11.984 1 96.5 84 LYS A CA 1
ATOM 666 C C . LYS A 1 84 ? 2.088 -22.484 -10.867 1 96.5 84 LYS A C 1
ATOM 668 O O . LYS A 1 84 ? 1.767 -21.609 -10.055 1 96.5 84 LYS A O 1
ATOM 673 N N . GLU A 1 85 ? 1.668 -23.734 -10.734 1 97.75 85 GLU A N 1
ATOM 674 C CA . GLU A 1 85 ? 0.643 -24.109 -9.758 1 97.75 85 GLU A CA 1
ATOM 675 C C . GLU A 1 85 ? 1.267 -24.5 -8.422 1 97.75 85 GLU A C 1
ATOM 677 O O . GLU A 1 85 ? 0.553 -24.75 -7.449 1 97.75 85 GLU A O 1
ATOM 682 N N . ALA A 1 86 ? 2.605 -24.484 -8.32 1 98.12 86 ALA A N 1
ATOM 683 C CA . ALA A 1 86 ? 3.271 -24.922 -7.098 1 98.12 86 ALA A CA 1
ATOM 684 C C . ALA A 1 86 ? 3.145 -23.859 -6.004 1 98.12 86 ALA A C 1
ATOM 686 O O . ALA A 1 86 ? 3.164 -22.656 -6.285 1 98.12 86 ALA A O 1
ATOM 687 N N . GLU A 1 87 ? 3.127 -24.266 -4.75 1 98.25 87 GLU A N 1
ATOM 688 C CA . GLU A 1 87 ? 3.062 -23.359 -3.611 1 98.25 87 GLU A CA 1
ATOM 689 C C . GLU A 1 87 ? 4.457 -23.031 -3.082 1 98.25 87 GLU A C 1
ATOM 691 O O . GLU A 1 87 ? 4.664 -21.984 -2.469 1 98.25 87 GLU A O 1
ATOM 696 N N . TYR A 1 88 ? 5.422 -23.953 -3.398 1 98.19 88 TYR A N 1
ATOM 697 C CA . TYR A 1 88 ? 6.777 -23.75 -2.904 1 98.19 88 TYR A CA 1
ATOM 698 C C . TYR A 1 88 ? 7.805 -24.016 -3.998 1 98.19 88 TYR A C 1
ATOM 700 O O . TYR A 1 88 ? 7.59 -24.859 -4.863 1 98.19 88 TYR A O 1
ATOM 708 N N . GLY A 1 89 ? 8.828 -23.234 -4.039 1 98.06 89 GLY A N 1
ATOM 709 C CA . GLY A 1 89 ? 10.008 -23.438 -4.871 1 98.06 89 GLY A CA 1
ATOM 710 C C . GLY A 1 89 ? 11.305 -23.344 -4.102 1 98.06 89 GLY A C 1
ATOM 711 O O . GLY A 1 89 ? 11.398 -22.609 -3.111 1 98.06 89 GLY A O 1
ATOM 712 N N . PHE A 1 90 ? 12.328 -24.109 -4.621 1 97.56 90 PHE A N 1
ATOM 713 C CA . PHE A 1 90 ? 13.617 -24.094 -3.934 1 97.56 90 PHE A CA 1
ATOM 714 C C . PHE A 1 90 ? 14.758 -23.938 -4.93 1 97.56 90 PHE A C 1
ATOM 716 O O . PHE A 1 90 ? 14.695 -24.453 -6.047 1 97.56 90 PHE A O 1
ATOM 723 N N . ILE A 1 91 ? 15.734 -23.25 -4.473 1 97.19 91 ILE A N 1
ATOM 724 C CA . ILE A 1 91 ? 17.016 -23.172 -5.184 1 97.19 91 ILE A CA 1
ATOM 725 C C . ILE A 1 91 ? 18.125 -22.766 -4.215 1 97.19 91 ILE A C 1
ATOM 727 O O . ILE A 1 91 ? 18.094 -21.672 -3.656 1 97.19 91 ILE A O 1
ATOM 731 N N . GLY A 1 92 ? 19.047 -23.656 -4.023 1 94.44 92 GLY A N 1
ATOM 732 C CA . GLY A 1 92 ? 20.078 -23.391 -3.033 1 94.44 92 GLY A CA 1
ATOM 733 C C . GLY A 1 92 ? 19.531 -23.156 -1.643 1 94.44 92 GLY A C 1
ATOM 734 O O . GLY A 1 92 ? 18.781 -23.984 -1.115 1 94.44 92 GLY A O 1
ATOM 735 N N . ASN A 1 93 ? 19.844 -21.984 -1.13 1 95.69 93 ASN A N 1
ATOM 736 C CA . ASN A 1 93 ? 19.391 -21.656 0.22 1 95.69 93 ASN A CA 1
ATOM 737 C C . ASN A 1 93 ? 18.172 -20.75 0.201 1 95.69 93 ASN A C 1
ATOM 739 O O . ASN A 1 93 ? 17.891 -20.047 1.178 1 95.69 93 ASN A O 1
ATOM 743 N N . TYR A 1 94 ? 17.516 -20.812 -0.937 1 97.81 94 TYR A N 1
ATOM 744 C CA . TYR A 1 94 ? 16.328 -19.953 -1.031 1 97.81 94 TYR A CA 1
ATOM 745 C C . TYR A 1 94 ? 15.062 -20.781 -1.202 1 97.81 94 TYR A C 1
ATOM 747 O O . TYR A 1 94 ? 15.055 -21.766 -1.949 1 97.81 94 TYR A O 1
ATOM 755 N N . GLN A 1 95 ? 14.07 -20.375 -0.491 1 97.94 95 GLN A N 1
ATOM 756 C CA . GLN A 1 95 ? 12.727 -20.938 -0.651 1 97.94 95 GLN A CA 1
ATOM 757 C C . GLN A 1 95 ? 11.727 -19.844 -1.054 1 97.94 95 GLN A C 1
ATOM 759 O O . GLN A 1 95 ? 11.664 -18.797 -0.425 1 97.94 95 GLN A O 1
ATOM 764 N N . THR A 1 96 ? 11.031 -20.125 -2.129 1 98.44 96 THR A N 1
ATOM 765 C CA . THR A 1 96 ? 9.93 -19.266 -2.535 1 98.44 96 THR A CA 1
ATOM 766 C C . THR A 1 96 ? 8.586 -19.859 -2.139 1 98.44 96 THR A C 1
ATOM 768 O O . THR A 1 96 ? 8.453 -21.094 -2.057 1 98.44 96 THR A O 1
ATOM 771 N N . SER A 1 97 ? 7.695 -19 -1.794 1 98.31 97 SER A N 1
ATOM 772 C CA . SER A 1 97 ? 6.32 -19.406 -1.528 1 98.31 97 SER A CA 1
ATOM 773 C C . SER A 1 97 ? 5.328 -18.531 -2.293 1 98.31 97 SER A C 1
ATOM 775 O O . SER A 1 97 ? 5.523 -17.328 -2.418 1 98.31 97 SER A O 1
ATOM 777 N N . TRP A 1 98 ? 4.391 -19.156 -2.861 1 98.12 98 TRP A N 1
ATOM 778 C CA . TRP A 1 98 ? 3.248 -18.516 -3.502 1 98.12 98 TRP A CA 1
ATOM 779 C C . TRP A 1 98 ? 1.956 -19.266 -3.186 1 98.12 98 TRP A C 1
ATOM 781 O O . TRP A 1 98 ? 1.506 -20.109 -3.969 1 98.12 98 TRP A O 1
ATOM 791 N N . LYS A 1 99 ? 1.392 -18.828 -2.059 1 97.31 99 LYS A N 1
ATOM 792 C CA . LYS A 1 99 ? 0.346 -19.609 -1.408 1 97.31 99 LYS A CA 1
ATOM 793 C C . LYS A 1 99 ? -1.002 -18.906 -1.483 1 97.31 99 LYS A C 1
ATOM 795 O O . LYS A 1 99 ? -1.067 -17.672 -1.409 1 97.31 99 LYS A O 1
ATOM 800 N N . PRO A 1 100 ? -2.035 -19.703 -1.562 1 96.62 100 PRO A N 1
ATOM 801 C CA . PRO A 1 100 ? -3.367 -19.094 -1.575 1 96.62 100 PRO A CA 1
ATOM 802 C C . PRO A 1 100 ? -3.729 -18.438 -0.244 1 96.62 100 PRO A C 1
ATOM 804 O O . PRO A 1 100 ? -3.359 -18.938 0.818 1 96.62 100 PRO A O 1
ATOM 807 N N . VAL A 1 101 ? -4.32 -17.359 -0.302 1 96.75 101 VAL A N 1
ATOM 808 C CA . VAL A 1 101 ? -4.852 -16.641 0.846 1 96.75 101 VAL A CA 1
ATOM 809 C C . VAL A 1 101 ? -6.34 -16.359 0.636 1 96.75 101 VAL A C 1
ATOM 811 O O . VAL A 1 101 ? -6.75 -15.922 -0.442 1 96.75 101 VAL A O 1
ATOM 814 N N . ILE A 1 102 ? -7.121 -16.719 1.51 1 94.81 102 ILE A N 1
ATOM 815 C CA . ILE A 1 102 ? -8.555 -16.438 1.482 1 94.81 102 ILE A CA 1
ATOM 816 C C . ILE A 1 102 ? -8.898 -15.367 2.512 1 94.81 102 ILE A C 1
ATOM 818 O O . ILE A 1 102 ? -8.555 -15.5 3.691 1 94.81 102 ILE A O 1
ATOM 822 N N . THR A 1 103 ? -9.438 -14.352 2.09 1 95.06 103 THR A N 1
ATOM 823 C CA . THR A 1 103 ? -9.789 -13.266 3 1 95.06 103 THR A CA 1
ATOM 824 C C . THR A 1 103 ? -11.234 -12.836 2.793 1 95.06 103 THR A C 1
ATOM 826 O O . THR A 1 103 ? -11.789 -12.992 1.701 1 95.06 103 THR A O 1
ATOM 829 N N . ASN A 1 104 ? -11.859 -12.367 3.84 1 94.44 104 ASN A N 1
ATOM 830 C CA . ASN A 1 104 ? -13.219 -11.844 3.789 1 94.44 104 ASN A CA 1
ATOM 831 C C . ASN A 1 104 ? -13.234 -10.32 3.639 1 94.44 104 ASN A C 1
ATOM 833 O O . ASN A 1 104 ? -12.5 -9.617 4.332 1 94.44 104 ASN A O 1
ATOM 837 N N . ARG A 1 105 ? -14.023 -9.891 2.715 1 95.69 105 ARG A N 1
ATOM 838 C CA . ARG A 1 105 ? -14.188 -8.453 2.498 1 95.69 105 ARG A CA 1
ATOM 839 C C . ARG A 1 105 ? -15.664 -8.062 2.539 1 95.69 105 ARG A C 1
ATOM 841 O O . ARG A 1 105 ? -16.531 -8.828 2.092 1 95.69 105 ARG A O 1
ATOM 848 N N . ILE A 1 106 ? -15.844 -6.859 3.102 1 97 106 ILE A N 1
ATOM 849 C CA . ILE A 1 106 ? -17.219 -6.359 3.117 1 97 106 ILE A CA 1
ATOM 850 C C . ILE A 1 106 ? -17.547 -5.703 1.776 1 97 106 ILE A C 1
ATOM 852 O O . ILE A 1 106 ? -16.781 -4.875 1.282 1 97 106 ILE A O 1
ATOM 856 N N . ASP A 1 107 ? -18.594 -6.164 1.172 1 97.19 107 ASP A N 1
ATOM 857 C CA . ASP A 1 107 ? -19.141 -5.473 0.007 1 97.19 107 ASP A CA 1
ATOM 858 C C . ASP A 1 107 ? -19.875 -4.203 0.418 1 97.19 107 ASP A C 1
ATOM 860 O O . ASP A 1 107 ? -21.094 -4.223 0.63 1 97.19 107 ASP A O 1
ATOM 864 N N . THR A 1 108 ? -19.156 -3.158 0.42 1 96.56 108 THR A N 1
ATOM 865 C CA . THR A 1 108 ? -19.688 -1.897 0.929 1 96.56 108 THR A CA 1
ATOM 866 C C . THR A 1 108 ? -20.844 -1.404 0.059 1 96.56 108 THR A C 1
ATOM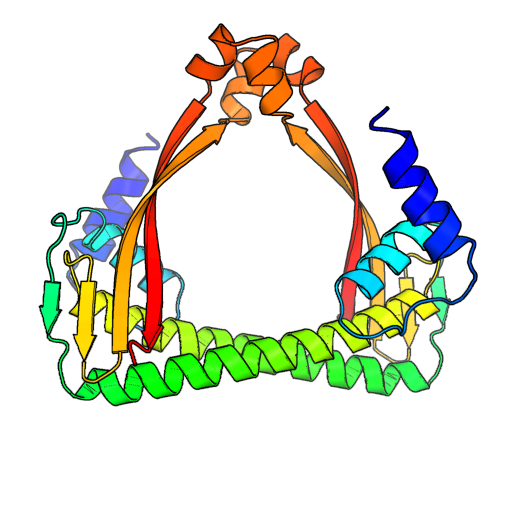 868 O O . THR A 1 108 ? -21.828 -0.858 0.57 1 96.56 108 THR A O 1
ATOM 871 N N . ASN A 1 109 ? -20.703 -1.547 -1.242 1 96.62 109 ASN A N 1
ATOM 872 C CA . ASN A 1 109 ? -21.781 -1.135 -2.137 1 96.62 109 ASN A CA 1
ATOM 873 C C . ASN A 1 109 ? -23.078 -1.898 -1.849 1 96.62 109 ASN A C 1
ATOM 875 O O . ASN A 1 109 ? -24.156 -1.307 -1.797 1 96.62 109 ASN A O 1
ATOM 879 N N . LYS A 1 110 ? -22.906 -3.186 -1.688 1 97.19 110 LYS A N 1
ATOM 880 C CA . LYS A 1 110 ? -24.062 -4.012 -1.348 1 97.19 110 LYS A CA 1
ATOM 881 C C . LYS A 1 110 ? -24.656 -3.596 -0.004 1 97.19 110 LYS A C 1
ATOM 883 O O . LYS A 1 110 ? -25.891 -3.52 0.143 1 97.19 110 LYS A O 1
ATOM 888 N N . LEU A 1 111 ? -23.891 -3.334 0.949 1 97.94 111 LEU A N 1
ATOM 889 C CA . LEU A 1 111 ? -24.344 -2.895 2.268 1 97.94 111 LEU A CA 1
ATOM 890 C C . LEU A 1 111 ? -25.109 -1.586 2.172 1 97.94 111 LEU A C 1
ATOM 892 O O . LEU A 1 111 ? -26.188 -1.453 2.762 1 97.94 111 LEU A O 1
ATOM 896 N N . LYS A 1 112 ? -24.547 -0.634 1.411 1 96.88 112 LYS A N 1
ATOM 897 C CA . LYS A 1 112 ? -25.156 0.679 1.247 1 96.88 112 LYS A CA 1
ATOM 898 C C . LYS A 1 112 ? -26.516 0.568 0.554 1 96.88 112 LYS A C 1
ATOM 900 O O . LYS A 1 112 ? -27.469 1.23 0.95 1 96.88 112 LYS A O 1
ATOM 905 N N . GLU A 1 113 ? -26.625 -0.323 -0.395 1 97.88 113 GLU A N 1
ATOM 906 C CA . GLU A 1 113 ? -27.828 -0.44 -1.229 1 97.88 113 GLU A CA 1
ATOM 907 C C . GLU A 1 113 ? -28.906 -1.267 -0.538 1 97.88 113 GLU A C 1
ATOM 909 O O . GLU A 1 113 ? -30.078 -0.892 -0.542 1 97.88 113 GLU A O 1
ATOM 914 N N . GLN A 1 114 ? -28.531 -2.387 0.09 1 97.81 114 GLN A N 1
ATOM 915 C CA . GLN A 1 114 ? -29.516 -3.334 0.607 1 97.81 114 GLN A CA 1
ATOM 916 C C . GLN A 1 114 ? -29.812 -3.066 2.078 1 97.81 114 GLN A C 1
ATOM 918 O O . GLN A 1 114 ? -30.891 -3.406 2.568 1 97.81 114 GLN A O 1
ATOM 923 N N . PHE A 1 115 ? -28.906 -2.475 2.773 1 97.94 115 PHE A N 1
ATOM 924 C CA . PHE A 1 115 ? -29.078 -2.232 4.199 1 97.94 115 PHE A CA 1
ATOM 925 C C . PHE A 1 115 ? -28.609 -0.829 4.574 1 97.94 115 PHE A C 1
ATOM 927 O O . PHE A 1 115 ? -27.75 -0.665 5.43 1 97.94 115 PHE A O 1
ATOM 934 N N . PRO A 1 116 ? -29.266 0.198 4.035 1 97.69 116 PRO A N 1
ATOM 935 C CA . PRO A 1 116 ? -28.812 1.578 4.227 1 97.69 116 PRO A CA 1
ATOM 936 C C . PRO A 1 116 ? -28.797 2 5.691 1 97.69 116 PRO A C 1
ATOM 938 O O . PRO A 1 116 ? -27.922 2.762 6.117 1 97.69 116 PRO A O 1
ATOM 941 N N . ASP A 1 117 ? -29.766 1.503 6.523 1 97.69 117 ASP A N 1
ATOM 942 C CA . ASP A 1 117 ? -29.812 1.862 7.934 1 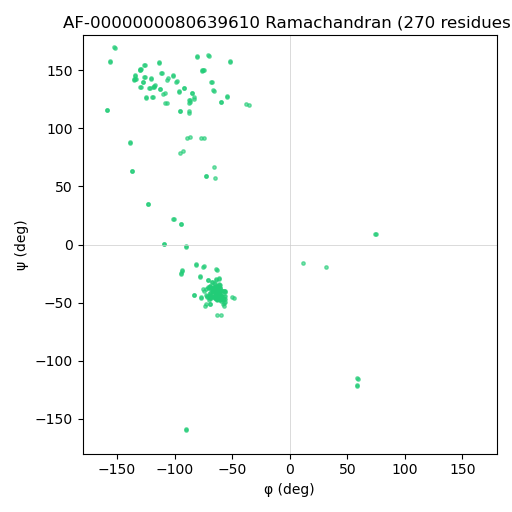97.69 117 ASP A CA 1
ATOM 943 C C . ASP A 1 117 ? -28.609 1.302 8.695 1 97.69 117 ASP A C 1
ATOM 945 O O . ASP A 1 117 ? -28.031 1.98 9.547 1 97.69 117 ASP A O 1
ATOM 949 N N . VAL A 1 118 ? -28.25 0.113 8.383 1 98.12 118 VAL A N 1
ATOM 950 C CA . VAL A 1 118 ? -27.109 -0.524 9.008 1 98.12 118 VAL A CA 1
ATOM 951 C C . VAL A 1 118 ? -25.812 0.166 8.555 1 98.12 118 VAL A C 1
ATOM 953 O O . VAL A 1 118 ? -24.922 0.411 9.367 1 98.12 118 VAL A O 1
ATOM 956 N N . TYR A 1 119 ? -25.672 0.465 7.207 1 98.06 119 TYR A N 1
ATOM 957 C CA . TYR A 1 119 ? -24.531 1.185 6.652 1 98.06 119 TYR A CA 1
ATOM 958 C C . TYR A 1 119 ? -24.234 2.443 7.457 1 98.06 119 TYR A C 1
ATOM 960 O O . TYR A 1 119 ? -23.094 2.688 7.84 1 98.06 119 TYR A O 1
ATOM 968 N N . GLU A 1 120 ? -25.266 3.225 7.793 1 97.31 120 GLU A N 1
ATOM 969 C CA . GLU A 1 120 ? -25.094 4.48 8.516 1 97.31 120 GLU A CA 1
ATOM 970 C C . GLU A 1 120 ? -24.609 4.234 9.945 1 97.31 120 GLU A C 1
ATOM 972 O O . GLU A 1 120 ? -23.797 5.004 10.469 1 97.31 120 GLU A O 1
ATOM 977 N N . LYS A 1 121 ? -25.031 3.139 10.508 1 97.25 121 LYS A N 1
ATOM 978 C CA . LYS A 1 121 ? -24.703 2.854 11.906 1 97.25 121 LYS A CA 1
ATOM 979 C C . LYS A 1 121 ? -23.266 2.355 12.039 1 97.25 121 LYS A C 1
ATOM 981 O O . LYS A 1 121 ? -22.625 2.566 13.07 1 97.25 121 LYS A O 1
ATOM 986 N N . VAL A 1 122 ? -22.797 1.748 10.977 1 97.88 122 VAL A N 1
ATOM 987 C CA . VAL A 1 122 ? -21.5 1.104 11.141 1 97.88 122 VAL A CA 1
ATOM 988 C C . VAL A 1 122 ? -20.438 1.875 10.359 1 97.88 122 VAL A C 1
ATOM 990 O O . VAL A 1 122 ? -19.281 1.46 10.305 1 97.88 122 VAL A O 1
ATOM 993 N N . THR A 1 123 ? -20.812 2.914 9.711 1 97 123 THR A N 1
ATOM 994 C CA . THR A 1 123 ? -19.859 3.744 8.984 1 97 123 THR A CA 1
ATOM 995 C C . THR A 1 123 ? -19.219 4.77 9.914 1 97 123 THR A C 1
ATOM 997 O O . THR A 1 123 ? -19.891 5.387 10.734 1 97 123 THR A O 1
ATOM 1000 N N . LYS A 1 124 ? -17.875 4.801 9.828 1 95.69 124 LYS A N 1
ATOM 1001 C CA . LYS A 1 124 ? -17.172 5.816 10.602 1 95.69 124 LYS A CA 1
ATOM 1002 C C . LYS A 1 124 ? -16.359 6.73 9.68 1 95.69 124 LYS A C 1
ATOM 1004 O O . LYS A 1 124 ? -15.797 6.277 8.68 1 95.69 124 LYS A O 1
ATOM 1009 N N . GLU A 1 125 ? -16.344 7.961 10.055 1 94.19 125 GLU A N 1
ATOM 1010 C CA . GLU A 1 125 ? -15.547 8.938 9.312 1 94.19 125 GLU A CA 1
ATOM 1011 C C . GLU A 1 125 ? -14.117 8.992 9.82 1 94.19 125 GLU A C 1
ATOM 1013 O O . GLU A 1 125 ? -13.883 9.039 11.031 1 94.19 125 GLU A O 1
ATOM 1018 N N . VAL A 1 126 ? -13.258 8.797 8.945 1 94.62 126 VAL A N 1
ATOM 1019 C CA . VAL A 1 126 ? -11.844 8.922 9.289 1 94.62 126 VAL A CA 1
ATOM 1020 C C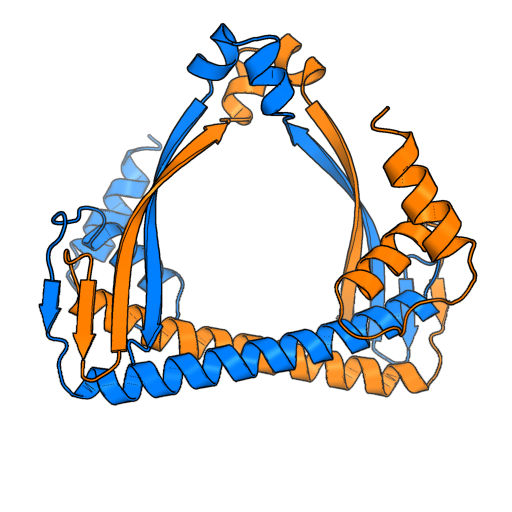 . VAL A 1 126 ? -11.242 10.125 8.57 1 94.62 126 VAL A C 1
ATOM 1022 O O . VAL A 1 126 ? -11.477 10.32 7.371 1 94.62 126 VAL A O 1
ATOM 1025 N N . GLN A 1 127 ? -10.469 10.93 9.398 1 94.38 127 GLN A N 1
ATOM 1026 C CA . GLN A 1 127 ? -9.852 12.125 8.812 1 94.38 127 GLN A CA 1
ATOM 1027 C C . GLN A 1 127 ? -8.336 12.047 8.883 1 94.38 127 GLN A C 1
ATOM 1029 O O . GLN A 1 127 ? -7.773 11.602 9.891 1 94.38 127 GLN A O 1
ATOM 1034 N N . TYR A 1 128 ? -7.711 12.367 7.875 1 95.12 128 TYR A N 1
ATOM 1035 C CA . TYR A 1 128 ? -6.258 12.484 7.812 1 95.12 128 TYR A CA 1
ATOM 1036 C C . TYR A 1 128 ? -5.84 13.5 6.754 1 95.12 128 TYR A C 1
ATOM 1038 O O . TYR A 1 128 ? -6.68 14.039 6.031 1 95.12 128 TYR A O 1
ATOM 1046 N N . ARG A 1 129 ? -4.547 13.844 6.773 1 96.94 129 ARG A N 1
ATOM 1047 C CA . ARG A 1 129 ? -4.062 14.758 5.746 1 96.94 129 ARG A CA 1
ATOM 1048 C C . ARG A 1 129 ? -3.23 14.016 4.699 1 96.94 129 ARG A C 1
ATOM 1050 O O . ARG A 1 129 ? -2.449 13.125 5.039 1 96.94 129 ARG A O 1
ATOM 1057 N N . ARG A 1 130 ? -3.363 14.43 3.445 1 97.75 130 ARG A N 1
ATOM 1058 C CA . ARG A 1 130 ? -2.619 13.828 2.346 1 97.75 130 ARG A CA 1
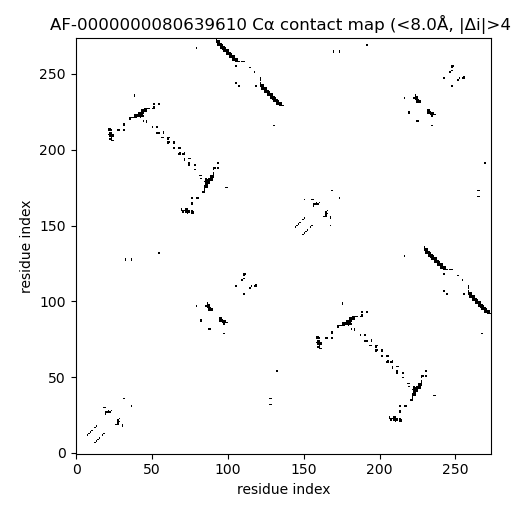ATOM 1059 C C . ARG A 1 130 ? -1.568 14.789 1.801 1 97.75 130 ARG A C 1
ATOM 1061 O O . ARG A 1 130 ? -1.867 15.953 1.529 1 97.75 130 ARG A O 1
ATOM 1068 N N . PHE A 1 131 ? -0.388 14.188 1.735 1 98.31 131 PHE A N 1
ATOM 1069 C CA . PHE A 1 131 ? 0.75 14.984 1.295 1 98.31 131 PHE A CA 1
ATOM 1070 C C . PHE A 1 131 ? 1.034 14.75 -0.185 1 98.31 131 PHE A C 1
ATOM 1072 O O . PHE A 1 131 ? 0.92 13.625 -0.675 1 98.31 131 PHE A O 1
ATOM 1079 N N . GLY A 1 132 ? 1.386 15.891 -0.874 1 98.06 132 GLY A N 1
ATOM 1080 C CA . GLY A 1 132 ? 1.817 15.797 -2.26 1 98.06 132 GLY A CA 1
ATOM 1081 C C . GLY A 1 132 ? 2.695 16.969 -2.688 1 98.06 132 GLY A C 1
ATOM 1082 O O . GLY A 1 132 ? 2.736 18 -2.02 1 98.06 132 GLY A O 1
ATOM 1083 N N . ILE A 1 133 ? 3.465 16.719 -3.736 1 98.38 133 ILE A N 1
ATOM 1084 C CA . ILE A 1 133 ? 4.289 17.766 -4.332 1 98.38 133 ILE A CA 1
ATOM 1085 C C . ILE A 1 133 ? 4.031 17.844 -5.836 1 98.38 133 ILE A C 1
ATOM 1087 O O . ILE A 1 133 ? 3.936 16.797 -6.5 1 98.38 133 ILE A O 1
ATOM 1091 N N . LYS A 1 134 ? 3.975 19.016 -6.309 1 94.81 134 LYS A N 1
ATOM 1092 C CA . LYS A 1 134 ? 3.82 19.234 -7.746 1 94.81 134 LYS A CA 1
ATOM 1093 C C . LYS A 1 134 ? 4.789 20.297 -8.25 1 94.81 134 LYS A C 1
ATOM 1095 O O . LYS A 1 134 ? 5.129 21.234 -7.527 1 94.81 134 LYS A O 1
ATOM 1100 N N . GLU A 1 135 ? 5.328 20.078 -9.469 1 92.88 135 GLU A N 1
ATOM 1101 C CA . GLU A 1 135 ? 6.074 21.125 -10.156 1 92.88 135 GLU A CA 1
ATOM 1102 C C . GLU A 1 135 ? 5.148 22.016 -10.984 1 92.88 135 GLU A C 1
ATOM 1104 O O . GLU A 1 135 ? 4.367 21.516 -11.797 1 92.88 135 GLU A O 1
ATOM 1109 N N . VAL A 1 136 ? 5.02 23.312 -10.617 1 85.44 136 VAL A N 1
ATOM 1110 C CA . VAL A 1 136 ? 4.094 24.25 -11.25 1 85.44 136 VAL A CA 1
ATOM 1111 C C . VAL A 1 136 ? 4.82 25.047 -12.336 1 85.44 136 VAL A C 1
ATOM 1113 O O . VAL A 1 136 ? 5.922 25.547 -12.109 1 85.44 136 VAL A O 1
ATOM 1116 N N . SER A 1 137 ? 5.109 24.578 -13.609 1 65.12 137 SER A N 1
ATOM 1117 C CA . SER A 1 137 ? 5.684 25.359 -14.703 1 65.12 137 SER A CA 1
ATOM 1118 C C . SER A 1 137 ? 4.75 26.484 -15.133 1 65.12 137 SER A C 1
ATOM 1120 O O . SER A 1 137 ? 3.529 26.375 -14.984 1 65.12 137 SER A O 1
ATOM 1122 N N . MET B 1 1 ? -24.828 -8.438 -17.688 1 25.48 1 MET B N 1
ATOM 1123 C CA . MET B 1 1 ? -24.047 -8.031 -18.875 1 25.48 1 MET B CA 1
ATOM 1124 C C . MET B 1 1 ? -22.578 -7.91 -18.531 1 25.48 1 MET B C 1
ATOM 1126 O O . MET B 1 1 ? -21.766 -7.57 -19.391 1 25.48 1 MET B O 1
ATOM 1130 N N . ILE B 1 2 ? -22.266 -7.773 -17.188 1 28.45 2 ILE B N 1
ATOM 1131 C CA . ILE B 1 2 ? -20.969 -7.488 -16.594 1 28.45 2 ILE B CA 1
ATOM 1132 C C . ILE B 1 2 ? -20.094 -8.742 -16.641 1 28.45 2 ILE B C 1
ATOM 1134 O O . ILE B 1 2 ? -18.859 -8.656 -16.516 1 28.45 2 ILE B O 1
ATOM 1138 N N . PHE B 1 3 ? -20.688 -9.93 -16.797 1 36.84 3 PHE B N 1
ATOM 1139 C CA . PHE B 1 3 ? -19.969 -11.195 -16.844 1 36.84 3 PHE B CA 1
ATOM 1140 C C . PHE B 1 3 ? -19.188 -11.312 -18.156 1 36.84 3 PHE B C 1
ATOM 1142 O O . PHE B 1 3 ? -18.156 -11.984 -18.219 1 36.84 3 PHE B O 1
ATOM 1149 N N . THR B 1 4 ? -19.719 -10.695 -19.219 1 36.59 4 THR B N 1
ATOM 1150 C CA . THR B 1 4 ? -19.234 -10.914 -20.578 1 36.59 4 THR B CA 1
ATOM 1151 C C . THR B 1 4 ? -17.891 -10.211 -20.797 1 36.59 4 THR B C 1
ATOM 1153 O O . THR B 1 4 ? -17.047 -10.688 -21.562 1 36.59 4 THR B O 1
ATOM 1156 N N . ALA B 1 5 ? -17.875 -9.008 -20.203 1 43.5 5 ALA B N 1
ATOM 1157 C CA . ALA B 1 5 ? -16.656 -8.281 -20.547 1 43.5 5 ALA B CA 1
ATOM 1158 C C . ALA B 1 5 ? -15.43 -8.945 -19.922 1 43.5 5 ALA B C 1
ATOM 1160 O O . ALA B 1 5 ? -14.359 -9 -20.531 1 43.5 5 ALA B O 1
ATOM 1161 N N . GLU B 1 6 ? -15.602 -9.445 -18.672 1 38.31 6 GLU B N 1
ATOM 1162 C CA . GLU B 1 6 ? -14.5 -10.125 -18 1 38.31 6 GLU B CA 1
ATOM 1163 C C . GLU B 1 6 ? -14.109 -11.398 -18.75 1 38.31 6 GLU B C 1
ATOM 1165 O O . GLU B 1 6 ? -12.922 -11.711 -18.875 1 38.31 6 GLU B O 1
ATOM 1170 N N . VAL B 1 7 ? -15.094 -12.109 -19.344 1 40.62 7 VAL B N 1
ATOM 1171 C CA . VAL B 1 7 ? -14.836 -13.312 -20.109 1 40.62 7 VAL B CA 1
ATOM 1172 C C . VAL B 1 7 ? -14.188 -12.945 -21.453 1 40.62 7 VAL B C 1
ATOM 1174 O O . VAL B 1 7 ? -13.266 -13.625 -21.906 1 40.62 7 VAL B O 1
ATOM 1177 N N . GLU B 1 8 ? -14.641 -11.891 -22 1 41.5 8 GLU B N 1
ATOM 1178 C CA . GLU B 1 8 ? -14.086 -11.477 -23.281 1 41.5 8 GLU B CA 1
ATOM 1179 C C . GLU B 1 8 ? -12.648 -10.984 -23.141 1 41.5 8 GLU B C 1
ATOM 1181 O O . GLU B 1 8 ? -11.812 -11.227 -24.016 1 41.5 8 GLU B O 1
ATOM 1186 N N . PHE B 1 9 ? -12.359 -10.156 -22.094 1 41.28 9 PHE B N 1
ATOM 1187 C CA . PHE B 1 9 ? -10.953 -9.828 -21.891 1 41.28 9 PHE B CA 1
ATOM 1188 C C . PHE B 1 9 ? -10.141 -11.094 -21.609 1 41.28 9 PHE B C 1
ATOM 1190 O O . PHE B 1 9 ? -9 -11.219 -22.062 1 41.28 9 PHE B O 1
ATOM 1197 N N . TRP B 1 10 ? -10.719 -12.062 -20.922 1 42.16 10 TRP B N 1
ATOM 1198 C CA . TRP B 1 10 ? -10.031 -13.336 -20.719 1 42.16 10 TRP B CA 1
ATOM 1199 C C . TRP B 1 10 ? -9.781 -14.039 -22.047 1 42.16 10 TRP B C 1
ATOM 1201 O O . TRP B 1 10 ? -8.672 -14.508 -22.312 1 42.16 10 TRP B O 1
ATOM 1211 N N . ASN B 1 11 ? -10.898 -14.375 -22.828 1 42.75 11 ASN B N 1
ATOM 1212 C CA . ASN B 1 11 ? -10.797 -15.117 -24.078 1 42.75 11 ASN B CA 1
ATOM 1213 C C . ASN B 1 11 ? -9.875 -14.414 -25.078 1 42.75 11 ASN B C 1
ATOM 1215 O O . ASN B 1 11 ? -9.078 -15.062 -25.75 1 42.75 11 ASN B O 1
ATOM 1219 N N . THR B 1 12 ? -10.133 -13.203 -25.312 1 44.5 12 THR B N 1
ATOM 1220 C CA . THR B 1 12 ? -9.375 -12.547 -26.375 1 44.5 12 THR B CA 1
ATOM 1221 C C . THR B 1 12 ? -7.918 -12.367 -25.969 1 44.5 12 THR B C 1
ATOM 1223 O O . THR B 1 12 ? -7.008 -12.547 -26.781 1 44.5 12 THR B O 1
ATOM 1226 N N . ALA B 1 13 ? -7.613 -11.781 -24.75 1 45.38 13 ALA B N 1
ATOM 1227 C CA . ALA B 1 13 ? -6.215 -11.602 -24.359 1 45.38 13 ALA B CA 1
ATOM 1228 C C . ALA B 1 13 ? -5.559 -12.945 -24.047 1 45.38 13 ALA B C 1
ATOM 1230 O O . ALA B 1 13 ? -4.387 -13.164 -24.375 1 45.38 13 ALA B O 1
ATOM 1231 N N . VAL B 1 14 ? -6.184 -13.867 -23.234 1 44.28 14 VAL B N 1
ATOM 1232 C CA . VAL B 1 14 ? -5.672 -15.211 -22.969 1 44.28 14 VAL B CA 1
ATOM 1233 C C . VAL B 1 14 ? -5.875 -16.078 -24.203 1 44.28 14 VAL B C 1
ATOM 1235 O O . VAL B 1 14 ? -4.996 -16.875 -24.578 1 44.28 14 VAL B O 1
ATOM 1238 N N . LEU B 1 15 ? -7.051 -16.172 -24.75 1 41.81 15 LEU B N 1
ATOM 1239 C CA . LEU B 1 15 ? -7.188 -17.062 -25.906 1 41.81 15 LEU B CA 1
ATOM 1240 C C . LEU B 1 15 ? -6.441 -16.5 -27.109 1 41.81 15 LEU B C 1
ATOM 1242 O O . LEU B 1 15 ? -6.051 -17.25 -28.016 1 41.81 15 LEU B O 1
ATOM 1246 N N . GLY B 1 16 ? -6.582 -15.25 -27.406 1 46.97 16 GLY B N 1
ATOM 1247 C CA . GLY B 1 16 ? -5.648 -14.852 -28.453 1 46.97 16 GLY B CA 1
ATOM 1248 C C . GLY B 1 16 ? -4.199 -14.945 -28.016 1 46.97 16 GLY B C 1
ATOM 1249 O O . GLY B 1 16 ? -3.764 -14.219 -27.125 1 46.97 16 GLY B O 1
ATOM 1250 N N . GLY B 1 17 ? -3.453 -16.109 -27.5 1 48.59 17 GLY B N 1
ATOM 1251 C CA . GLY B 1 17 ? -2.32 -16.938 -27.125 1 48.59 17 GLY B CA 1
ATOM 1252 C C . GLY B 1 17 ? -1.116 -16.125 -26.672 1 48.59 17 GLY B C 1
ATOM 1253 O O . GLY B 1 17 ? -0.029 -16.688 -26.484 1 48.59 17 GLY B O 1
ATOM 1254 N N . VAL B 1 18 ? -1.025 -14.812 -27.016 1 56.91 18 VAL B N 1
ATOM 1255 C CA . VAL B 1 18 ? 0.332 -14.32 -26.797 1 56.91 18 VAL B CA 1
ATOM 1256 C C . VAL B 1 18 ? 0.48 -13.844 -25.359 1 56.91 18 VAL B C 1
ATOM 1258 O O . VAL B 1 18 ? -0.168 -12.875 -24.953 1 56.91 18 VAL B O 1
ATOM 1261 N N . ALA B 1 19 ? 0.94 -14.703 -24.359 1 66.5 19 ALA B N 1
ATOM 1262 C CA . ALA B 1 19 ? 1.377 -14.328 -23.016 1 66.5 19 ALA B CA 1
ATOM 1263 C C . ALA B 1 19 ? 2.143 -13.008 -23.047 1 66.5 19 ALA B C 1
ATOM 1265 O O . ALA B 1 19 ? 3.016 -12.805 -23.891 1 66.5 19 ALA B O 1
ATOM 1266 N N . PRO B 1 20 ? 1.598 -11.977 -22.266 1 73.5 20 PRO B N 1
ATOM 1267 C CA . PRO B 1 20 ? 2.391 -10.75 -22.188 1 73.5 20 PRO B CA 1
ATOM 1268 C C . PRO B 1 20 ? 3.838 -11 -21.781 1 73.5 20 PRO B C 1
ATOM 1270 O O . PRO B 1 20 ? 4.168 -12.094 -21.312 1 73.5 20 PRO B O 1
ATOM 1273 N N . ALA B 1 21 ? 4.574 -10 -22.203 1 77.44 21 ALA B N 1
ATOM 1274 C CA . ALA B 1 21 ? 5.91 -10.031 -21.609 1 77.44 21 ALA B CA 1
ATOM 1275 C C . ALA B 1 21 ? 5.84 -10.086 -20.094 1 77.44 21 ALA B C 1
ATOM 1277 O O . ALA B 1 21 ? 4.992 -9.438 -19.484 1 77.44 21 ALA B O 1
ATOM 1278 N N . LEU B 1 22 ? 6.496 -11.016 -19.484 1 85.62 22 LEU B N 1
ATOM 1279 C CA . LEU B 1 22 ? 6.543 -11.125 -18.031 1 85.62 22 LEU B CA 1
ATOM 1280 C C . LEU B 1 22 ? 7.422 -10.039 -17.438 1 85.62 22 LEU B C 1
ATOM 1282 O O . LEU B 1 22 ? 8.398 -10.336 -16.734 1 85.62 22 LEU B O 1
ATOM 1286 N N . ASP B 1 23 ? 6.973 -8.836 -17.766 1 88.75 23 ASP B N 1
ATOM 1287 C CA . ASP B 1 23 ? 7.664 -7.691 -17.172 1 88.75 23 ASP B CA 1
ATOM 1288 C C . ASP B 1 23 ? 7.031 -7.297 -15.844 1 88.75 23 ASP B C 1
ATOM 1290 O O . ASP B 1 23 ? 6.418 -8.133 -15.172 1 88.75 23 ASP B O 1
ATOM 1294 N N . GLY B 1 24 ? 7.25 -6.145 -15.422 1 88.25 24 GLY B N 1
ATOM 1295 C CA . GLY B 1 24 ? 6.75 -5.703 -14.133 1 88.25 24 GLY B CA 1
ATOM 1296 C C . GLY B 1 24 ? 5.414 -4.988 -14.227 1 88.25 24 GLY B C 1
ATOM 1297 O O . GLY B 1 24 ? 4.949 -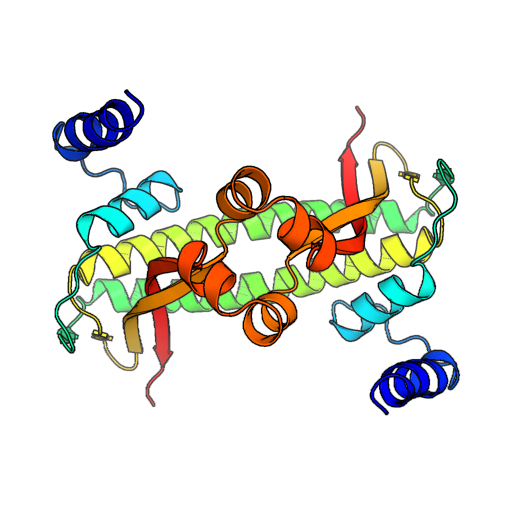4.402 -13.242 1 88.25 24 GLY B O 1
ATOM 1298 N N . SER B 1 25 ? 4.746 -5.176 -15.336 1 86.44 25 SER B N 1
ATOM 1299 C CA . SER B 1 25 ? 3.51 -4.441 -15.578 1 86.44 25 SER B CA 1
ATOM 1300 C C . SER B 1 25 ? 2.334 -5.082 -14.844 1 86.44 25 SER B C 1
ATOM 1302 O O . SER B 1 25 ? 2.412 -6.238 -14.43 1 86.44 25 SER B O 1
ATOM 1304 N N . SER B 1 26 ? 1.306 -4.238 -14.727 1 91.25 26 SER B N 1
ATOM 1305 C CA . SER B 1 26 ? 0.061 -4.738 -14.156 1 91.25 26 SER B CA 1
ATOM 1306 C C . SER B 1 26 ? -0.558 -5.82 -15.031 1 91.25 26 SER B C 1
ATOM 1308 O O . SER B 1 26 ? -1.181 -6.758 -14.523 1 91.25 26 SER B O 1
ATOM 1310 N N . ALA B 1 27 ? -0.33 -5.719 -16.219 1 87.25 27 ALA B N 1
ATOM 1311 C CA . ALA B 1 27 ? -0.847 -6.719 -17.141 1 87.25 27 ALA B CA 1
ATOM 1312 C C . ALA B 1 27 ? -0.193 -8.078 -16.906 1 87.25 27 ALA B C 1
ATOM 1314 O O . ALA B 1 27 ? -0.872 -9.109 -16.906 1 87.25 27 ALA B O 1
ATOM 1315 N N . ALA B 1 28 ? 1.098 -8 -16.75 1 89.88 28 ALA B N 1
ATOM 1316 C CA . ALA B 1 28 ? 1.828 -9.234 -16.469 1 89.88 28 ALA B CA 1
ATOM 1317 C C . ALA B 1 28 ? 1.353 -9.867 -15.164 1 89.88 28 ALA B C 1
ATOM 1319 O O . ALA B 1 28 ? 1.146 -11.078 -15.094 1 89.88 28 ALA B O 1
ATOM 1320 N N . GLU B 1 29 ? 1.159 -9.047 -14.211 1 92.81 29 GLU B N 1
ATOM 1321 C CA . GLU B 1 29 ? 0.692 -9.523 -12.914 1 92.81 29 GLU B CA 1
ATOM 1322 C C . GLU B 1 29 ? -0.69 -10.156 -13.023 1 92.81 29 GLU B C 1
ATOM 1324 O O . GLU B 1 29 ? -0.932 -11.227 -12.461 1 92.81 29 GLU B O 1
ATOM 1329 N N . GLU B 1 30 ? -1.538 -9.5 -13.672 1 93 30 GLU B N 1
ATOM 1330 C CA . GLU B 1 30 ? -2.902 -9.992 -13.836 1 93 30 GLU B CA 1
ATOM 1331 C C . GLU B 1 30 ? -2.924 -11.305 -14.609 1 93 30 GLU B C 1
ATOM 1333 O O . GLU B 1 30 ? -3.715 -12.203 -14.297 1 93 30 GLU B O 1
ATOM 1338 N N . TYR B 1 31 ? -2.094 -11.453 -15.617 1 92.88 31 TYR B N 1
ATOM 1339 C CA . TYR B 1 31 ? -1.965 -12.688 -16.375 1 92.88 31 TYR B CA 1
ATOM 1340 C C . TYR B 1 31 ? -1.619 -13.859 -15.461 1 92.88 31 TYR B C 1
ATOM 1342 O O . TYR B 1 31 ? -2.283 -14.898 -15.5 1 92.88 31 TYR B O 1
ATOM 1350 N N . LEU B 1 32 ? -0.655 -13.672 -14.656 1 95.19 32 LEU B N 1
ATOM 1351 C CA . LEU B 1 32 ? -0.205 -14.734 -13.758 1 95.19 32 LEU B CA 1
ATOM 1352 C C . LEU B 1 32 ? -1.296 -15.094 -12.75 1 95.19 32 LEU B C 1
ATOM 1354 O O . LEU B 1 32 ? -1.521 -16.281 -12.469 1 95.19 32 LEU B O 1
ATOM 1358 N N . LYS B 1 33 ? -1.931 -14.047 -12.219 1 94.56 33 LYS B N 1
ATOM 1359 C CA . LYS B 1 33 ? -2.994 -14.25 -11.234 1 94.56 33 LYS B CA 1
ATOM 1360 C C . LYS B 1 33 ? -4.125 -15.094 -11.82 1 94.56 33 LYS B C 1
ATOM 1362 O O . LYS B 1 33 ? -4.641 -16 -11.156 1 94.56 33 LYS B O 1
ATOM 1367 N N . LYS B 1 34 ? -4.422 -14.836 -13.008 1 93.38 34 LYS B N 1
ATOM 1368 C CA . LYS B 1 34 ? -5.516 -15.547 -13.664 1 93.38 34 LYS B CA 1
ATOM 1369 C C . LYS B 1 34 ? -5.078 -16.953 -14.078 1 93.38 34 LYS B C 1
ATOM 1371 O O . LYS B 1 34 ? -5.801 -17.922 -13.852 1 93.38 34 LYS B O 1
ATOM 1376 N N . ARG B 1 35 ? -3.908 -17.047 -14.672 1 93.19 35 ARG B N 1
ATOM 1377 C CA . ARG B 1 35 ? -3.418 -18.312 -15.227 1 93.19 35 ARG B CA 1
ATOM 1378 C C . ARG B 1 35 ? -3.176 -19.328 -14.125 1 93.19 35 ARG B C 1
ATOM 1380 O O . ARG B 1 35 ? -3.422 -20.531 -14.312 1 93.19 35 ARG B O 1
ATOM 1387 N N . TYR B 1 36 ? -2.768 -18.812 -12.977 1 96.06 36 TYR B N 1
ATOM 1388 C CA . TYR B 1 36 ? -2.377 -19.734 -11.914 1 96.06 36 TYR B CA 1
ATOM 1389 C C . TYR B 1 36 ? -3.186 -19.484 -10.648 1 96.06 36 TYR B C 1
ATOM 1391 O O . TYR B 1 36 ? -2.66 -19.594 -9.539 1 96.06 36 TYR B O 1
ATOM 1399 N N . ALA B 1 37 ? -4.367 -19.125 -10.82 1 93.56 37 ALA B N 1
ATOM 1400 C CA . ALA B 1 37 ? -5.277 -18.859 -9.703 1 93.56 37 ALA B CA 1
ATOM 1401 C C . ALA B 1 37 ? -5.461 -20.109 -8.844 1 93.56 37 ALA B C 1
ATOM 1403 O O . ALA B 1 37 ? -5.543 -20.016 -7.617 1 93.56 37 ALA B O 1
ATOM 1404 N N . GLU B 1 38 ? -5.516 -21.281 -9.484 1 92.44 38 GLU B N 1
ATOM 1405 C CA . GLU B 1 38 ? -5.633 -22.547 -8.766 1 92.44 38 GLU B CA 1
ATOM 1406 C C . GLU B 1 38 ? -4.262 -23.156 -8.477 1 92.44 38 GLU B C 1
ATOM 1408 O O . GLU B 1 38 ? -3.371 -23.125 -9.328 1 92.44 38 GLU B O 1
ATOM 1413 N N . THR B 1 39 ? -4.168 -23.578 -7.27 1 94.5 39 THR B N 1
ATOM 1414 C CA . THR B 1 39 ? -2.891 -24.156 -6.859 1 94.5 39 THR B CA 1
ATOM 1415 C C . THR B 1 39 ? -3.039 -25.641 -6.562 1 94.5 39 THR B C 1
ATOM 1417 O O . THR B 1 39 ? -4.148 -26.141 -6.352 1 94.5 39 THR B O 1
ATOM 1420 N N . GLU B 1 40 ? -1.881 -26.297 -6.668 1 95.06 40 GLU B N 1
ATOM 1421 C CA . GLU B 1 40 ? -1.771 -27.656 -6.113 1 95.06 40 GLU B CA 1
ATOM 1422 C C . GLU B 1 40 ? -1.193 -27.625 -4.703 1 95.06 40 GLU B C 1
ATOM 1424 O O . GLU B 1 40 ? -0.007 -27.344 -4.516 1 95.06 40 GLU B O 1
ATOM 1429 N N . SER B 1 41 ? -2.025 -28.031 -3.805 1 93.19 41 SER B N 1
ATOM 1430 C CA . SER B 1 41 ? -1.686 -27.891 -2.393 1 93.19 41 SER B CA 1
ATOM 1431 C C . SER B 1 41 ? -0.404 -28.656 -2.059 1 93.19 41 SER B C 1
ATOM 1433 O O . SER B 1 41 ? -0.246 -29.812 -2.439 1 93.19 41 SER B O 1
ATOM 1435 N N . ASN B 1 42 ? 0.592 -27.953 -1.528 1 94.31 42 ASN B N 1
ATOM 1436 C CA . ASN B 1 42 ? 1.842 -28.484 -0.985 1 94.31 42 ASN B CA 1
ATOM 1437 C C . ASN B 1 42 ? 2.793 -28.922 -2.094 1 94.31 42 ASN B C 1
ATOM 1439 O O . ASN B 1 42 ? 3.795 -29.578 -1.828 1 94.31 42 ASN B O 1
ATOM 1443 N N . LYS B 1 43 ? 2.441 -28.594 -3.309 1 97 43 LYS B N 1
ATOM 1444 C CA . LYS B 1 43 ? 3.371 -28.906 -4.391 1 97 43 LYS B CA 1
ATOM 1445 C C . LYS B 1 43 ? 4.652 -28.094 -4.27 1 97 43 LYS B C 1
ATOM 1447 O O . LYS B 1 43 ? 4.602 -26.875 -4.039 1 97 43 LYS B O 1
ATOM 1452 N N . VAL B 1 44 ? 5.777 -28.812 -4.406 1 97 44 VAL B N 1
ATOM 1453 C CA . VAL B 1 44 ? 7.102 -28.219 -4.305 1 97 44 VAL B CA 1
ATOM 1454 C C . VAL B 1 44 ? 7.883 -28.453 -5.594 1 97 44 VAL B C 1
ATOM 1456 O O . VAL B 1 44 ? 7.855 -29.562 -6.141 1 97 44 VAL B O 1
ATOM 1459 N N . ILE B 1 45 ? 8.539 -27.422 -6.105 1 98 45 ILE B N 1
ATOM 1460 C CA . ILE B 1 45 ? 9.344 -27.609 -7.305 1 98 45 ILE B CA 1
ATOM 1461 C C . ILE B 1 45 ? 10.766 -27.109 -7.055 1 98 45 ILE B C 1
ATOM 1463 O O . ILE B 1 45 ? 10.992 -26.281 -6.176 1 98 45 ILE B O 1
ATOM 1467 N N . ASP B 1 46 ? 11.672 -27.703 -7.84 1 97.94 46 ASP B N 1
ATOM 1468 C CA . ASP B 1 46 ? 13.023 -27.156 -7.918 1 97.94 46 ASP B CA 1
ATOM 1469 C C . ASP B 1 46 ? 13.117 -26.078 -8.992 1 97.94 46 ASP B C 1
ATOM 1471 O O . ASP B 1 46 ? 12.875 -26.344 -10.172 1 97.94 46 ASP B O 1
ATOM 1475 N N . LEU B 1 47 ? 13.508 -24.938 -8.578 1 98 47 LEU B N 1
ATOM 1476 C CA . LEU B 1 47 ? 13.648 -23.844 -9.547 1 98 47 LEU B CA 1
ATOM 1477 C C . LEU B 1 47 ? 14.914 -24.016 -10.375 1 98 47 LEU B C 1
ATOM 1479 O O . LEU B 1 47 ? 15.906 -24.578 -9.898 1 98 47 LEU B O 1
ATOM 1483 N N . THR B 1 48 ? 14.828 -23.547 -11.555 1 97.31 48 THR B N 1
ATOM 1484 C CA . THR B 1 48 ? 15.984 -23.641 -12.438 1 97.31 48 THR B CA 1
ATOM 1485 C C . THR B 1 48 ? 17.094 -22.703 -11.977 1 97.31 48 THR B C 1
ATOM 1487 O O . THR B 1 48 ? 16.844 -21.75 -11.227 1 97.31 48 THR B O 1
ATOM 1490 N N . ALA B 1 49 ? 18.25 -22.875 -12.391 1 95.88 49 ALA B N 1
ATOM 1491 C CA . ALA B 1 49 ? 19.469 -22.203 -11.922 1 95.88 49 ALA B CA 1
ATOM 1492 C C . ALA B 1 49 ? 19.375 -20.703 -12.148 1 95.88 49 ALA B C 1
ATOM 1494 O O . ALA B 1 49 ? 19.922 -19.906 -11.375 1 95.88 49 ALA B O 1
ATOM 1495 N N . VAL B 1 50 ? 18.656 -20.281 -13.156 1 96 50 VAL B N 1
ATOM 1496 C CA . VAL B 1 50 ? 18.531 -18.859 -13.5 1 96 50 VAL B CA 1
ATOM 1497 C C . VAL B 1 50 ? 17.859 -18.109 -12.359 1 96 50 VAL B C 1
ATOM 1499 O O . VAL B 1 50 ?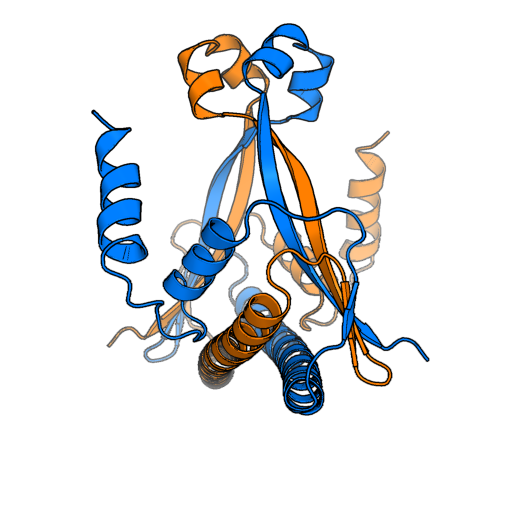 18.094 -16.906 -12.172 1 96 50 VAL B O 1
ATOM 1502 N N . ASN B 1 51 ? 17.141 -18.828 -11.531 1 97 51 ASN B N 1
ATOM 1503 C CA . ASN B 1 51 ? 16.359 -18.172 -10.484 1 97 51 ASN B CA 1
ATOM 1504 C C . ASN B 1 51 ? 17.219 -17.828 -9.281 1 97 51 ASN B C 1
ATOM 1506 O O . ASN B 1 51 ? 16.828 -17 -8.445 1 97 51 ASN B O 1
ATOM 1510 N N . ARG B 1 52 ? 18.359 -18.438 -9.211 1 96.38 52 ARG B N 1
ATOM 1511 C CA . ARG B 1 52 ? 19.281 -18.047 -8.141 1 96.38 52 ARG B CA 1
ATOM 1512 C C . ARG B 1 52 ? 19.641 -16.562 -8.25 1 96.38 52 ARG B C 1
ATOM 1514 O O . ARG B 1 52 ? 19.562 -15.828 -7.266 1 96.38 52 ARG B O 1
ATOM 1521 N N . GLU B 1 53 ? 20 -16.203 -9.453 1 96.75 53 GLU B N 1
ATOM 1522 C CA . GLU B 1 53 ? 20.359 -14.812 -9.68 1 96.75 53 GLU B CA 1
ATOM 1523 C C . GLU B 1 53 ? 19.141 -13.898 -9.586 1 96.75 53 GLU B C 1
ATOM 1525 O O . GLU B 1 53 ? 19.234 -12.797 -9.039 1 96.75 53 GLU B O 1
ATOM 1530 N N . ARG B 1 54 ? 18.016 -14.32 -10.141 1 97.44 54 ARG B N 1
ATOM 1531 C CA . ARG B 1 54 ? 16.797 -13.539 -10.062 1 97.44 54 ARG B CA 1
ATOM 1532 C C . ARG B 1 54 ? 16.422 -13.242 -8.609 1 97.44 54 ARG B C 1
ATOM 1534 O O . ARG B 1 54 ? 16.078 -12.102 -8.273 1 97.44 54 ARG B O 1
ATOM 1541 N N . ILE B 1 55 ? 16.609 -14.219 -7.758 1 98.5 55 ILE B N 1
ATOM 1542 C CA . ILE B 1 55 ? 16.219 -14.094 -6.355 1 98.5 55 ILE B CA 1
ATOM 1543 C C . ILE B 1 55 ? 17.188 -13.156 -5.637 1 98.5 55 ILE B C 1
ATOM 1545 O O . ILE B 1 55 ? 16.766 -12.281 -4.875 1 98.5 55 ILE B O 1
ATOM 1549 N N . LYS B 1 56 ? 18.453 -13.297 -5.879 1 97.56 56 LYS B N 1
ATOM 1550 C CA . LYS B 1 56 ? 19.453 -12.414 -5.281 1 97.56 56 LYS B CA 1
ATOM 1551 C C . LYS B 1 56 ? 19.188 -10.961 -5.652 1 97.56 56 LYS B C 1
ATOM 1553 O O . LYS B 1 56 ? 19.203 -10.078 -4.785 1 97.56 56 LYS B O 1
ATOM 1558 N N . GLN B 1 57 ? 18.953 -10.773 -6.91 1 98.06 57 GLN B N 1
ATOM 1559 C CA . GLN B 1 57 ? 18.656 -9.422 -7.391 1 98.06 57 GLN B CA 1
ATOM 1560 C C . GLN B 1 57 ? 17.375 -8.883 -6.762 1 98.06 57 GLN B C 1
ATOM 1562 O O . GLN B 1 57 ? 17.328 -7.727 -6.348 1 98.06 57 GLN B O 1
ATOM 1567 N N . TYR B 1 58 ? 16.375 -9.727 -6.727 1 98.38 58 TYR B N 1
ATOM 1568 C CA . TYR B 1 58 ? 15.086 -9.352 -6.145 1 98.38 58 TYR B CA 1
ATOM 1569 C C . TYR B 1 58 ? 15.258 -8.906 -4.695 1 98.38 58 TYR B C 1
ATOM 1571 O O . TYR B 1 58 ? 14.75 -7.855 -4.301 1 98.38 58 TYR B O 1
ATOM 1579 N N . LEU B 1 59 ? 15.984 -9.664 -3.92 1 98.19 59 LEU B N 1
ATOM 1580 C CA . LEU B 1 59 ? 16.172 -9.359 -2.508 1 98.19 59 LEU B CA 1
ATOM 1581 C C . LEU B 1 59 ? 16.984 -8.07 -2.336 1 98.19 59 LEU B C 1
ATOM 1583 O O . LEU B 1 59 ? 16.703 -7.277 -1.439 1 98.19 59 LEU B O 1
ATOM 1587 N N . GLN B 1 60 ? 17.953 -7.863 -3.176 1 98 60 GLN B N 1
ATOM 1588 C CA . GLN B 1 60 ? 18.75 -6.637 -3.146 1 98 60 GLN B CA 1
ATOM 1589 C C . GLN B 1 60 ? 17.875 -5.422 -3.48 1 98 60 GLN B C 1
ATOM 1591 O O . GLN B 1 60 ? 18 -4.375 -2.838 1 98 60 GLN B O 1
ATOM 1596 N N . LEU B 1 61 ? 17.078 -5.57 -4.523 1 98.5 61 LEU B N 1
ATOM 1597 C CA . LEU B 1 61 ? 16.188 -4.492 -4.914 1 98.5 61 LEU B CA 1
ATOM 1598 C C . LEU B 1 61 ? 15.227 -4.145 -3.775 1 98.5 61 LEU B C 1
ATOM 1600 O O . LEU B 1 61 ? 15.008 -2.965 -3.484 1 98.5 61 LEU B O 1
ATOM 1604 N N . LYS B 1 62 ? 14.656 -5.176 -3.117 1 98.38 62 LYS B N 1
ATOM 1605 C CA . LYS B 1 62 ? 13.727 -4.949 -2.014 1 98.38 62 LYS B CA 1
ATOM 1606 C C . LYS B 1 62 ? 14.398 -4.191 -0.874 1 98.38 62 LYS B C 1
ATOM 1608 O O . LYS B 1 62 ? 13.789 -3.311 -0.261 1 98.38 62 LYS B O 1
ATOM 1613 N N . GLU B 1 63 ? 15.617 -4.527 -0.588 1 98 63 GLU B N 1
ATOM 1614 C CA . GLU B 1 63 ? 16.375 -3.828 0.443 1 98 63 GLU B CA 1
ATOM 1615 C C . GLU B 1 63 ? 16.625 -2.371 0.057 1 98 63 GLU B C 1
ATOM 1617 O O . GLU B 1 63 ? 16.453 -1.47 0.884 1 98 63 GLU B O 1
ATOM 1622 N N . SER B 1 64 ? 17.031 -2.182 -1.176 1 98.38 64 SER B N 1
ATOM 1623 C CA . SER B 1 64 ? 17.281 -0.832 -1.668 1 98.38 64 SER B CA 1
ATOM 1624 C C . SER B 1 64 ? 16 0.015 -1.631 1 98.38 64 SER B C 1
ATOM 1626 O O . SER B 1 64 ? 16.047 1.174 -1.212 1 98.38 64 SER B O 1
ATOM 1628 N N . ILE B 1 65 ? 14.93 -0.559 -2.066 1 98.56 65 ILE B N 1
ATOM 1629 C CA . ILE B 1 65 ? 13.648 0.137 -2.086 1 98.56 65 ILE B CA 1
ATOM 1630 C C . ILE B 1 65 ? 13.266 0.554 -0.668 1 98.56 65 ILE B C 1
ATOM 1632 O O . ILE B 1 65 ? 12.852 1.694 -0.439 1 98.56 65 ILE B O 1
ATOM 1636 N N . ALA B 1 66 ? 13.414 -0.341 0.273 1 98.12 66 ALA B N 1
ATOM 1637 C CA . ALA B 1 66 ? 13.078 -0.05 1.666 1 98.12 66 ALA B CA 1
ATOM 1638 C C . ALA B 1 66 ? 13.914 1.115 2.195 1 98.12 66 ALA B C 1
ATOM 1640 O O . ALA B 1 66 ? 13.391 1.996 2.883 1 98.12 66 ALA B O 1
ATOM 1641 N N . GLU B 1 67 ? 15.172 1.106 1.886 1 97.81 67 GLU B N 1
ATOM 1642 C CA . GLU B 1 67 ? 16.078 2.172 2.324 1 97.81 67 GLU B CA 1
ATOM 1643 C C . GLU B 1 67 ? 15.68 3.512 1.708 1 97.81 67 GLU B C 1
ATOM 1645 O O . GLU B 1 67 ? 15.641 4.531 2.4 1 97.81 67 GLU B O 1
ATOM 1650 N N . LEU B 1 68 ? 15.438 3.475 0.431 1 98.44 68 LEU B N 1
ATOM 1651 C CA . LEU B 1 68 ? 15.07 4.703 -0.269 1 98.44 68 LEU B CA 1
ATOM 1652 C C . LEU B 1 68 ? 13.734 5.23 0.228 1 98.44 68 LEU B C 1
ATOM 1654 O O . LEU B 1 68 ? 13.539 6.445 0.324 1 98.44 68 LEU B O 1
ATOM 1658 N N . GLN B 1 69 ? 12.781 4.301 0.526 1 98.25 69 GLN B N 1
ATOM 1659 C CA . GLN B 1 69 ? 11.492 4.707 1.067 1 98.25 69 GLN B CA 1
ATOM 1660 C C . GLN B 1 69 ? 11.656 5.402 2.416 1 98.25 69 GLN B C 1
ATOM 1662 O O . GLN B 1 69 ? 10.961 6.379 2.703 1 98.25 69 GLN B O 1
ATOM 1667 N N . LEU B 1 70 ? 12.555 4.91 3.219 1 97.56 70 LEU B N 1
ATOM 1668 C CA . LEU B 1 70 ? 12.828 5.535 4.512 1 97.56 70 LEU B CA 1
ATOM 1669 C C . LEU B 1 70 ? 13.383 6.941 4.328 1 97.56 70 LEU B C 1
ATOM 1671 O O . LEU B 1 70 ? 12.992 7.867 5.043 1 97.56 70 LEU B O 1
ATOM 1675 N N . GLN B 1 71 ? 14.266 7.133 3.395 1 97.62 71 GLN B N 1
ATOM 1676 C CA . GLN B 1 71 ? 14.844 8.445 3.109 1 97.62 71 GLN B CA 1
ATOM 1677 C C . GLN B 1 71 ? 13.789 9.414 2.602 1 97.62 71 GLN B C 1
ATOM 1679 O O . GLN B 1 71 ? 13.742 10.57 3.025 1 97.62 71 GLN B O 1
ATOM 1684 N N . ALA B 1 72 ? 12.953 8.945 1.694 1 98.12 72 ALA B N 1
ATOM 1685 C CA . ALA B 1 72 ? 11.891 9.797 1.156 1 98.12 72 ALA B CA 1
ATOM 1686 C C . ALA B 1 72 ? 10.938 10.234 2.258 1 98.12 72 ALA B C 1
ATOM 1688 O O . ALA B 1 72 ? 10.523 11.398 2.299 1 98.12 72 ALA B O 1
ATOM 1689 N N . LYS B 1 73 ? 10.648 9.25 3.133 1 97.88 73 LYS B N 1
ATOM 1690 C CA . LYS B 1 73 ? 9.742 9.555 4.238 1 97.88 73 LYS B CA 1
ATOM 1691 C C . LYS B 1 73 ? 10.352 10.602 5.168 1 97.88 73 LYS B C 1
ATOM 1693 O O . LYS B 1 73 ? 9.633 11.461 5.699 1 97.88 73 LYS B O 1
ATOM 1698 N N . GLU B 1 74 ? 11.664 10.508 5.387 1 97.19 74 GLU B N 1
ATOM 1699 C CA . GLU B 1 74 ? 12.352 11.5 6.215 1 97.19 74 GLU B CA 1
ATOM 1700 C C . GLU B 1 74 ? 12.211 12.906 5.625 1 97.19 74 GLU B C 1
ATOM 1702 O O . GLU B 1 74 ? 11.883 13.852 6.336 1 97.19 74 GLU B O 1
ATOM 1707 N N . LEU B 1 75 ? 12.43 13.039 4.352 1 97.62 75 LEU B N 1
ATOM 1708 C CA . LEU B 1 75 ? 12.312 14.328 3.676 1 97.62 75 LEU B CA 1
ATOM 1709 C C . LEU B 1 75 ? 10.875 14.844 3.734 1 97.62 75 LEU B C 1
ATOM 1711 O O . LEU B 1 75 ? 10.648 16.016 4.016 1 97.62 75 LEU B O 1
ATOM 1715 N N . GLU B 1 76 ? 9.922 13.953 3.469 1 98 76 GLU B N 1
ATOM 1716 C CA . GLU B 1 76 ? 8.508 14.297 3.549 1 98 76 GLU B CA 1
ATOM 1717 C C . GLU B 1 76 ? 8.148 14.836 4.926 1 98 76 GLU B C 1
ATOM 1719 O O . GLU B 1 76 ? 7.48 15.867 5.039 1 98 76 GLU B O 1
ATOM 1724 N N . ASN B 1 77 ? 8.672 14.141 5.961 1 96.94 77 ASN B N 1
ATOM 1725 C CA . ASN B 1 77 ? 8.367 14.539 7.332 1 96.94 77 ASN B CA 1
ATOM 1726 C C . ASN B 1 77 ? 8.953 15.906 7.664 1 96.94 77 ASN B C 1
ATOM 1728 O O . ASN B 1 77 ? 8.336 16.703 8.375 1 96.94 77 ASN B O 1
ATOM 1732 N N . GLN B 1 78 ? 10.102 16.203 7.156 1 96.31 78 GLN B N 1
ATOM 1733 C CA . GLN B 1 78 ? 10.727 17.5 7.379 1 96.31 78 GLN B CA 1
ATOM 1734 C C . GLN B 1 78 ? 9.93 18.625 6.715 1 96.31 78 GLN B C 1
ATOM 1736 O O . GLN B 1 78 ? 9.734 19.688 7.309 1 96.31 78 GLN B O 1
ATOM 1741 N N . ILE B 1 79 ? 9.43 18.391 5.535 1 97.44 79 ILE B N 1
ATOM 1742 C CA . ILE B 1 79 ? 8.641 19.391 4.809 1 97.44 79 ILE B CA 1
ATOM 1743 C C . ILE B 1 79 ? 7.305 19.609 5.52 1 97.44 79 ILE B C 1
ATOM 1745 O O . ILE B 1 79 ? 6.883 20.75 5.727 1 97.44 79 ILE B O 1
ATOM 1749 N N . LYS B 1 80 ? 6.676 18.5 5.906 1 97.25 80 LYS B N 1
ATOM 1750 C CA . LYS B 1 80 ? 5.414 18.578 6.641 1 97.25 80 LYS B CA 1
ATOM 1751 C C . LYS B 1 80 ? 5.574 19.391 7.922 1 97.25 80 LYS B C 1
ATOM 1753 O O . LYS B 1 80 ? 4.711 20.203 8.266 1 97.25 80 LYS B O 1
ATOM 1758 N N . HIS B 1 81 ? 6.703 19.172 8.578 1 96 81 HIS B N 1
ATOM 1759 C CA . HIS B 1 81 ? 6.961 19.875 9.828 1 96 81 HIS B CA 1
ATOM 1760 C C . HIS B 1 81 ? 7.051 21.391 9.594 1 96 81 HIS B C 1
ATOM 1762 O O . HIS B 1 81 ? 6.594 22.172 10.43 1 96 81 HIS B O 1
ATOM 1768 N N . GLU B 1 82 ? 7.633 21.75 8.57 1 95.88 82 GLU B N 1
ATOM 1769 C CA . GLU B 1 82 ? 7.719 23.172 8.258 1 95.88 82 GLU B CA 1
ATOM 1770 C C . GLU B 1 82 ? 6.352 23.734 7.887 1 95.88 82 GLU B C 1
ATOM 1772 O O . GLU B 1 82 ? 6.055 24.891 8.188 1 95.88 82 GLU B O 1
ATOM 1777 N N . MET B 1 83 ? 5.559 23.016 7.25 1 97.5 83 MET B N 1
ATOM 1778 C CA . MET B 1 83 ? 4.25 23.469 6.785 1 97.5 83 MET B CA 1
ATOM 1779 C C . MET B 1 83 ? 3.305 23.688 7.961 1 97.5 83 MET B C 1
ATOM 1781 O O . MET B 1 83 ? 2.447 24.578 7.918 1 97.5 83 MET B O 1
ATOM 1785 N N . LYS B 1 84 ? 3.432 22.797 8.961 1 96.38 84 LYS B N 1
ATOM 1786 C CA . LYS B 1 84 ? 2.607 22.875 10.164 1 96.38 84 LYS B CA 1
ATOM 1787 C C . LYS B 1 84 ? 1.124 22.781 9.82 1 96.38 84 LYS B C 1
ATOM 1789 O O . LYS B 1 84 ? 0.673 21.781 9.25 1 96.38 84 LYS B O 1
ATOM 1794 N N . GLU B 1 85 ? 0.342 23.828 10.062 1 97.62 85 GLU B N 1
ATOM 1795 C CA . GLU B 1 85 ? -1.104 23.797 9.867 1 97.62 85 GLU B CA 1
ATOM 1796 C C . GLU B 1 85 ? -1.483 24.219 8.453 1 97.62 85 GLU B C 1
ATOM 1798 O O . GLU B 1 85 ? -2.656 24.172 8.078 1 97.62 85 GLU B O 1
ATOM 1803 N N . ALA B 1 86 ? -0.498 24.594 7.625 1 98.12 86 ALA B N 1
ATOM 1804 C CA . ALA B 1 86 ? -0.792 25.078 6.281 1 98.12 86 ALA B CA 1
ATOM 1805 C C . ALA B 1 86 ? -1.189 23.938 5.352 1 98.12 86 ALA B C 1
ATOM 1807 O O . ALA B 1 86 ? -0.652 22.844 5.449 1 98.12 86 ALA B O 1
ATOM 1808 N N . GLU B 1 87 ? -2.025 24.203 4.371 1 98.25 87 GLU B N 1
ATOM 1809 C CA . GLU B 1 87 ? -2.443 23.203 3.383 1 98.25 87 GLU B CA 1
ATOM 1810 C C . GLU B 1 87 ? -1.562 23.266 2.141 1 98.25 87 GLU B C 1
ATOM 1812 O O . GLU B 1 87 ? -1.435 22.266 1.42 1 98.25 87 GLU B O 1
ATOM 1817 N N . TYR B 1 88 ? -0.914 24.469 1.947 1 98.12 88 TYR B N 1
ATOM 1818 C CA . TYR B 1 88 ? -0.075 24.609 0.763 1 98.12 88 TYR B CA 1
ATOM 1819 C C . TYR B 1 88 ? 1.254 25.266 1.114 1 98.12 88 TYR B C 1
ATOM 1821 O O . TYR B 1 88 ? 1.32 26.109 2.02 1 98.12 88 TYR B O 1
ATOM 1829 N N . GLY B 1 89 ? 2.309 24.828 0.497 1 98.06 89 GLY B N 1
ATOM 1830 C CA . GLY B 1 89 ? 3.623 25.453 0.546 1 98.06 89 GLY B CA 1
ATOM 1831 C C . GLY B 1 89 ? 4.23 25.672 -0.826 1 98.06 89 GLY B C 1
ATOM 1832 O O . GLY B 1 89 ? 3.959 24.922 -1.76 1 98.06 89 GLY B O 1
ATOM 1833 N N . PHE B 1 90 ? 5.098 26.75 -0.892 1 97.56 90 PHE B N 1
ATOM 1834 C CA . PHE B 1 90 ? 5.711 27.062 -2.18 1 97.56 90 PHE B CA 1
ATOM 1835 C C . PHE B 1 90 ? 7.199 27.328 -2.018 1 97.56 90 PHE B C 1
ATOM 1837 O O . PHE B 1 90 ? 7.629 27.891 -1.01 1 97.56 90 PHE B O 1
ATOM 1844 N N . ILE B 1 91 ? 7.902 26.922 -3.023 1 97.06 91 ILE B N 1
ATOM 1845 C CA . ILE B 1 91 ? 9.305 27.281 -3.156 1 97.06 91 ILE B CA 1
ATOM 1846 C C . ILE B 1 91 ? 9.742 27.141 -4.613 1 97.06 91 ILE B C 1
ATOM 1848 O O . ILE B 1 91 ? 9.734 26.031 -5.164 1 97.06 91 ILE B O 1
ATOM 1852 N N . GLY B 1 92 ? 10.094 28.25 -5.195 1 94.25 92 GLY B N 1
ATOM 1853 C CA . GLY B 1 92 ? 10.422 28.203 -6.609 1 94.25 92 GLY B CA 1
ATOM 1854 C C . GLY B 1 92 ? 9.281 27.688 -7.469 1 94.25 92 GLY B C 1
ATOM 1855 O O . GLY B 1 92 ? 8.164 28.203 -7.406 1 94.25 92 GLY B O 1
ATOM 1856 N N . ASN B 1 93 ? 9.57 26.625 -8.188 1 95.62 93 ASN B N 1
ATOM 1857 C CA . ASN B 1 93 ? 8.57 26.062 -9.086 1 95.62 93 ASN B CA 1
ATOM 1858 C C . ASN B 1 93 ? 7.898 24.828 -8.469 1 95.62 93 ASN B C 1
ATOM 1860 O O . ASN B 1 93 ? 7.34 24 -9.18 1 95.62 93 ASN B O 1
ATOM 1864 N N . TYR B 1 94 ? 8 24.812 -7.148 1 97.81 94 TYR B N 1
ATOM 1865 C CA . TYR B 1 94 ? 7.395 23.656 -6.492 1 97.81 94 TYR B CA 1
ATOM 1866 C C . TYR B 1 94 ? 6.27 24.078 -5.559 1 97.81 94 TYR B C 1
ATOM 1868 O O . TYR B 1 94 ? 6.395 25.078 -4.844 1 97.81 94 TYR B O 1
ATOM 1876 N N . GLN B 1 95 ? 5.211 23.344 -5.633 1 97.88 95 GLN B N 1
ATOM 1877 C CA . GLN B 1 95 ? 4.102 23.484 -4.695 1 97.88 95 GLN B CA 1
ATOM 1878 C C . GLN B 1 95 ? 3.871 22.203 -3.908 1 97.88 95 GLN B C 1
ATOM 1880 O O . GLN B 1 95 ? 3.781 21.125 -4.488 1 97.88 95 GLN B O 1
ATOM 1885 N N . THR B 1 96 ? 3.854 22.359 -2.596 1 98.44 96 THR B N 1
ATOM 1886 C CA . THR B 1 96 ? 3.486 21.234 -1.729 1 98.44 96 THR B CA 1
ATOM 1887 C C . THR B 1 96 ? 2.045 21.375 -1.247 1 98.44 96 THR B C 1
ATOM 1889 O O . THR B 1 96 ? 1.533 22.5 -1.124 1 98.44 96 THR B O 1
ATOM 1892 N N . SER B 1 97 ? 1.413 20.266 -1.113 1 98.25 97 SER B N 1
ATOM 1893 C CA . SER B 1 97 ? 0.077 20.219 -0.527 1 98.25 97 SER B CA 1
ATOM 1894 C C . SER B 1 97 ? -0.009 19.188 0.581 1 98.25 97 SER B C 1
ATOM 1896 O O . SER B 1 97 ? 0.572 18.094 0.467 1 98.25 97 SER B O 1
ATOM 1898 N N . TRP B 1 98 ? -0.604 19.562 1.632 1 98.12 98 TRP B N 1
ATOM 1899 C CA . TRP B 1 98 ? -0.94 18.672 2.744 1 98.12 98 TRP B CA 1
ATOM 1900 C C . TRP B 1 98 ? -2.338 18.969 3.275 1 98.12 98 TRP B C 1
ATOM 1902 O O . TRP B 1 98 ? -2.492 19.719 4.25 1 98.12 98 TRP B O 1
ATOM 1912 N N . LYS B 1 99 ? -3.266 18.297 2.621 1 97.25 99 LYS B N 1
ATOM 1913 C CA . LYS B 1 99 ? -4.668 18.672 2.748 1 97.25 99 LYS B CA 1
ATOM 1914 C C . LYS B 1 99 ? -5.461 17.609 3.504 1 97.25 99 LYS B C 1
ATOM 1916 O O . LYS B 1 99 ? -5.191 16.422 3.369 1 97.25 99 LYS B O 1
ATOM 1921 N N . PRO B 1 100 ? -6.449 18.062 4.215 1 96.5 100 PRO B N 1
ATOM 1922 C CA . PRO B 1 100 ? -7.293 17.094 4.914 1 96.5 100 PRO B CA 1
ATOM 1923 C C . PRO B 1 100 ? -8.133 16.234 3.963 1 96.5 100 PRO B C 1
ATOM 1925 O O . PRO B 1 100 ? -8.586 16.734 2.928 1 96.5 100 PRO B O 1
ATOM 1928 N N . VAL B 1 101 ? -8.242 15.047 4.242 1 96.62 101 VAL B N 1
ATOM 1929 C CA . VAL B 1 101 ? -9.086 14.094 3.529 1 96.62 101 VAL B CA 1
ATOM 1930 C C . VAL B 1 101 ? -10.031 13.406 4.508 1 96.62 101 VAL B C 1
ATOM 1932 O O . VAL B 1 101 ? -9.617 12.977 5.586 1 96.62 101 VAL B O 1
ATOM 1935 N N . ILE B 1 102 ? -11.234 13.414 4.258 1 94.69 102 ILE B N 1
ATOM 1936 C CA . ILE B 1 102 ? -12.25 12.734 5.055 1 94.69 102 ILE B CA 1
ATOM 1937 C C . ILE B 1 102 ? -12.781 11.523 4.293 1 94.69 102 ILE B C 1
ATOM 1939 O O . ILE B 1 102 ? -13.219 11.641 3.146 1 94.69 102 ILE B O 1
ATOM 1943 N N . THR B 1 103 ? -12.664 10.438 4.84 1 95.06 103 THR B N 1
ATOM 1944 C CA . THR B 1 103 ? -13.125 9.219 4.18 1 95.06 103 THR B CA 1
ATOM 1945 C C . THR B 1 103 ? -14.016 8.398 5.117 1 95.06 103 THR B C 1
ATOM 1947 O O . THR B 1 103 ? -13.875 8.484 6.34 1 95.06 103 THR B O 1
ATOM 1950 N N . ASN B 1 104 ? -14.945 7.672 4.559 1 94.44 104 ASN B N 1
ATOM 1951 C CA . ASN B 1 104 ? -15.828 6.777 5.309 1 94.44 104 ASN B CA 1
ATOM 1952 C C . ASN B 1 104 ? -15.305 5.344 5.301 1 94.44 104 ASN B C 1
ATOM 1954 O O . ASN B 1 104 ? -14.914 4.824 4.25 1 94.44 104 ASN B O 1
ATOM 1958 N N . ARG B 1 105 ? -15.273 4.793 6.461 1 95.69 105 ARG B N 1
ATOM 1959 C CA . ARG B 1 105 ? -14.859 3.4 6.602 1 95.69 105 ARG B CA 1
ATOM 1960 C C . ARG B 1 105 ? -15.914 2.592 7.348 1 95.69 105 ARG B C 1
ATOM 1962 O O . ARG B 1 105 ? -16.562 3.102 8.266 1 95.69 105 ARG B O 1
ATOM 1969 N N . ILE B 1 106 ? -16.016 1.348 6.875 1 97 106 ILE B N 1
ATOM 1970 C CA . ILE B 1 106 ? -16.938 0.466 7.578 1 97 106 ILE B CA 1
ATOM 1971 C C . ILE B 1 106 ? -16.25 -0.134 8.805 1 97 106 ILE B C 1
ATOM 1973 O O . ILE B 1 106 ? -15.141 -0.655 8.703 1 97 106 ILE B O 1
ATOM 1977 N N . ASP B 1 107 ? -16.875 0.019 9.93 1 97.12 107 ASP B N 1
ATOM 1978 C CA . ASP B 1 107 ? -16.438 -0.69 11.125 1 97.12 107 ASP B CA 1
ATOM 1979 C C . ASP B 1 107 ? -16.875 -2.154 11.086 1 97.12 107 ASP B C 1
ATOM 1981 O O . ASP B 1 107 ? -17.938 -2.51 11.594 1 97.12 107 ASP B O 1
ATOM 1985 N N . THR B 1 108 ? -16.016 -2.926 10.578 1 96.62 108 THR B N 1
ATOM 1986 C CA . THR B 1 108 ? -16.344 -4.328 10.336 1 96.62 108 THR B CA 1
ATOM 1987 C C . THR B 1 108 ? -16.609 -5.055 11.648 1 96.62 108 THR B C 1
ATOM 1989 O O . THR B 1 108 ? -17.484 -5.91 11.727 1 96.62 108 THR B O 1
ATOM 1992 N N . ASN B 1 109 ? -15.812 -4.77 12.664 1 96.56 109 ASN B N 1
ATOM 1993 C CA . ASN B 1 109 ? -16.031 -5.395 13.961 1 96.56 109 ASN B CA 1
ATOM 1994 C C . ASN B 1 109 ? -17.406 -5.07 14.516 1 96.56 109 ASN B C 1
ATOM 1996 O O . ASN B 1 109 ? -18.109 -5.953 15.023 1 96.56 109 ASN B O 1
ATOM 2000 N N . LYS B 1 110 ? -17.75 -3.805 14.414 1 97.19 110 LYS B N 1
ATOM 2001 C CA . LYS B 1 110 ? -19.078 -3.389 14.852 1 97.19 110 LYS B CA 1
ATOM 2002 C C . LYS B 1 110 ? -20.172 -4.078 14.039 1 97.19 110 LYS B C 1
ATOM 2004 O O . LYS B 1 110 ? -21.172 -4.523 14.594 1 97.19 110 LYS B O 1
ATOM 2009 N N . LEU B 1 111 ? -20.031 -4.191 12.805 1 97.94 111 LEU B N 1
ATOM 2010 C CA . LEU B 1 111 ? -20.984 -4.855 11.922 1 97.94 111 LEU B CA 1
ATOM 2011 C C . LEU B 1 111 ? -21.156 -6.32 12.312 1 97.94 111 LEU B C 1
ATOM 2013 O O . LEU B 1 111 ? -22.281 -6.816 12.406 1 97.94 111 LEU B O 1
ATOM 2017 N N . LYS B 1 112 ? -20 -6.984 12.531 1 96.94 112 LYS B N 1
ATOM 2018 C CA . LYS B 1 112 ? -20 -8.398 12.883 1 96.94 112 LYS B CA 1
ATOM 2019 C C . LYS B 1 112 ? -20.703 -8.625 14.219 1 96.94 112 LYS B C 1
ATOM 2021 O O . LYS B 1 112 ? -21.469 -9.578 14.375 1 96.94 112 LYS B O 1
ATOM 2026 N N . GLU B 1 113 ? -20.531 -7.734 15.164 1 97.88 113 GLU B N 1
ATOM 2027 C CA . GLU B 1 113 ? -21.016 -7.898 16.531 1 97.88 113 GLU B CA 1
ATOM 2028 C C . GLU B 1 113 ? -22.484 -7.488 16.641 1 97.88 113 GLU B C 1
ATOM 2030 O O . GLU B 1 113 ? -23.281 -8.188 17.25 1 97.88 113 GLU B O 1
ATOM 2035 N N . GLN B 1 114 ? -22.875 -6.355 16.016 1 97.81 114 GLN B N 1
ATOM 2036 C CA . GLN B 1 114 ? -24.203 -5.785 16.234 1 97.81 114 GLN B CA 1
ATOM 2037 C C . GLN B 1 114 ? -25.188 -6.266 15.156 1 97.81 114 GLN B C 1
ATOM 2039 O O . GLN B 1 114 ? -26.391 -6.301 15.391 1 97.81 114 GLN B O 1
ATOM 2044 N N . PHE B 1 115 ? -24.672 -6.633 14.016 1 97.94 115 PHE B N 1
ATOM 2045 C CA . PHE B 1 115 ? -25.547 -7.047 12.914 1 97.94 115 PHE B CA 1
ATOM 2046 C C . PHE B 1 115 ? -24.984 -8.281 12.219 1 97.94 115 PHE B C 1
ATOM 2048 O O . PHE B 1 115 ? -24.734 -8.266 11.008 1 97.94 115 PHE B O 1
ATOM 2055 N N . PRO B 1 116 ? -24.891 -9.406 12.938 1 97.69 116 PRO B N 1
ATOM 2056 C CA . PRO B 1 116 ? -24.234 -10.602 12.398 1 97.69 116 PRO B CA 1
ATOM 2057 C C . PRO B 1 116 ? -24.938 -11.133 11.141 1 97.69 116 PRO B C 1
ATOM 2059 O O . PRO B 1 116 ? -24.266 -11.648 10.234 1 97.69 116 PRO B O 1
ATOM 2062 N N . ASP B 1 117 ? -26.281 -11.008 11.047 1 97.69 117 ASP B N 1
ATOM 2063 C CA . ASP B 1 117 ? -27 -11.492 9.875 1 97.69 117 ASP B CA 1
ATOM 2064 C C . ASP B 1 117 ? -26.656 -10.68 8.633 1 97.69 117 ASP B C 1
ATOM 2066 O O . ASP B 1 117 ? -26.484 -11.234 7.551 1 97.69 117 ASP B O 1
ATOM 2070 N N . VAL B 1 118 ? -26.547 -9.414 8.805 1 98.12 118 VAL B N 1
ATOM 2071 C CA . VAL B 1 118 ? -26.203 -8.523 7.703 1 98.12 118 VAL B CA 1
ATOM 2072 C C . VAL B 1 118 ? -24.75 -8.758 7.293 1 98.12 118 VAL B C 1
ATOM 2074 O O . VAL B 1 118 ? -24.422 -8.805 6.105 1 98.12 118 VAL B O 1
ATOM 2077 N N . TYR B 1 119 ? -23.797 -8.906 8.305 1 98.06 119 TYR B N 1
ATOM 2078 C CA . TYR B 1 119 ? -22.391 -9.203 8.055 1 98.06 119 TYR B CA 1
ATOM 2079 C C . TYR B 1 119 ? -22.234 -10.391 7.109 1 98.06 119 TYR B C 1
ATOM 2081 O O . TYR B 1 119 ? -21.484 -10.328 6.133 1 98.06 119 TYR B O 1
ATOM 2089 N N . GLU 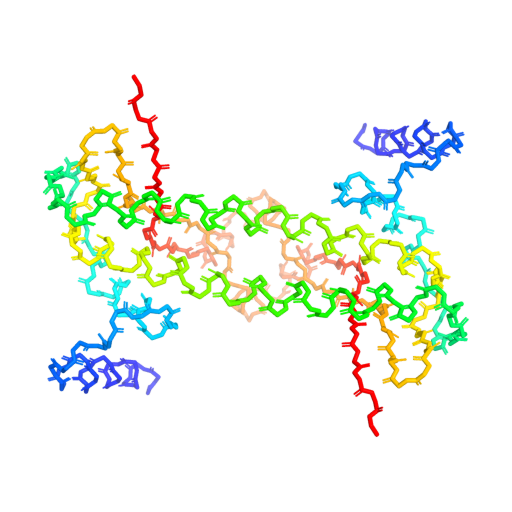B 1 120 ? -23 -11.461 7.336 1 97.38 120 GLU B N 1
ATOM 2090 C CA . GLU B 1 120 ? -22.906 -12.68 6.531 1 97.38 120 GLU B CA 1
ATOM 2091 C C . GLU B 1 120 ? -23.391 -12.43 5.105 1 97.38 120 GLU B C 1
ATOM 2093 O O . GLU B 1 120 ? -22.828 -12.969 4.148 1 97.38 120 GLU B O 1
ATOM 2098 N N . LYS B 1 121 ? -24.344 -11.555 4.961 1 97.31 121 LYS B N 1
ATOM 2099 C CA . LYS B 1 121 ? -24.953 -11.312 3.654 1 97.31 121 LYS B CA 1
ATOM 2100 C C . LYS B 1 121 ? -24.062 -10.43 2.785 1 97.31 121 LYS B C 1
ATOM 2102 O O . LYS B 1 121 ? -24.078 -10.539 1.558 1 97.31 121 LYS B O 1
ATOM 2107 N N . VAL B 1 122 ? -23.297 -9.633 3.467 1 97.94 122 VAL B N 1
ATOM 2108 C CA . VAL B 1 122 ? -22.562 -8.656 2.662 1 97.94 122 VAL B CA 1
ATOM 2109 C C . VAL B 1 122 ? -21.078 -9 2.639 1 97.94 122 VAL B C 1
ATOM 2111 O O . VAL B 1 122 ? -20.266 -8.258 2.078 1 97.94 122 VAL B O 1
ATOM 2114 N N . THR B 1 123 ? -20.688 -10.039 3.279 1 97 123 THR B N 1
ATOM 2115 C CA . THR B 1 123 ? -19.297 -10.484 3.273 1 97 123 THR B CA 1
ATOM 2116 C C . THR B 1 123 ? -19.016 -11.359 2.057 1 97 123 THR B C 1
ATOM 2118 O O . THR B 1 123 ? -19.812 -12.227 1.704 1 97 123 THR B O 1
ATOM 2121 N N . LYS B 1 124 ? -17.922 -11 1.379 1 95.69 124 LYS B N 1
ATOM 2122 C CA . LYS B 1 124 ? -17.5 -11.828 0.257 1 95.69 124 LYS B CA 1
ATOM 2123 C C . LYS B 1 124 ? -16.094 -12.375 0.476 1 95.69 124 LYS B C 1
ATOM 2125 O O . LYS B 1 124 ? -15.234 -11.68 1.033 1 95.69 124 LYS B O 1
ATOM 2130 N N . GLU B 1 125 ? -15.93 -13.57 0.062 1 94.31 125 GLU B N 1
ATOM 2131 C CA . GLU B 1 125 ? -14.609 -14.195 0.148 1 94.31 125 GLU B CA 1
ATOM 2132 C C . GLU B 1 125 ? -13.766 -13.867 -1.082 1 94.31 125 GLU B C 1
ATOM 2134 O O . GLU B 1 125 ? -14.25 -13.961 -2.213 1 94.31 125 GLU B O 1
ATOM 2139 N N . VAL B 1 126 ? -12.672 -13.352 -0.827 1 94.75 126 VAL B N 1
ATOM 2140 C CA . VAL B 1 126 ? -11.727 -13.094 -1.91 1 94.75 126 VAL B CA 1
ATOM 2141 C C . VAL B 1 126 ? -10.508 -13.992 -1.759 1 94.75 126 VAL B C 1
ATOM 2143 O O . VAL B 1 126 ? -9.969 -14.141 -0.659 1 94.75 126 VAL B O 1
ATOM 2146 N N . GLN B 1 127 ? -10.125 -14.594 -2.934 1 94.5 127 GLN B N 1
ATOM 2147 C CA . GLN B 1 127 ? -8.977 -15.492 -2.908 1 94.5 127 GLN B CA 1
ATOM 2148 C C . GLN B 1 127 ? -7.855 -14.977 -3.811 1 94.5 127 GLN B C 1
ATOM 2150 O O . GLN B 1 127 ? -8.117 -14.484 -4.91 1 94.5 127 GLN B O 1
ATOM 2155 N N . TYR B 1 128 ? -6.719 -15.008 -3.365 1 95.19 128 TYR B N 1
ATOM 2156 C CA . TYR B 1 128 ? -5.52 -14.688 -4.133 1 95.19 128 TYR B CA 1
ATOM 2157 C C . TYR B 1 128 ? -4.305 -15.43 -3.588 1 95.19 128 TYR B C 1
ATOM 2159 O O . TYR B 1 128 ? -4.398 -16.109 -2.568 1 95.19 128 TYR B O 1
ATOM 2167 N N . ARG B 1 129 ? -3.232 -15.367 -4.348 1 97 129 ARG B N 1
ATOM 2168 C CA . ARG B 1 129 ? -2.014 -16 -3.854 1 97 129 ARG B CA 1
ATOM 2169 C C . ARG B 1 129 ? -1 -14.953 -3.396 1 97 129 ARG B C 1
ATOM 2171 O O . ARG B 1 129 ? -0.838 -13.914 -4.039 1 97 129 ARG B O 1
ATOM 2178 N N . ARG B 1 130 ? -0.311 -15.266 -2.311 1 97.69 130 ARG B N 1
ATOM 2179 C CA . ARG B 1 130 ? 0.706 -14.367 -1.772 1 97.69 130 ARG B CA 1
ATOM 2180 C C . ARG B 1 130 ? 2.107 -14.922 -2.012 1 97.69 130 ARG B C 1
ATOM 2182 O O . ARG B 1 130 ? 2.377 -16.094 -1.718 1 97.69 130 ARG B O 1
ATOM 2189 N N . PHE B 1 131 ? 2.893 -13.984 -2.562 1 98.38 131 PHE B N 1
ATOM 2190 C CA . PHE B 1 131 ? 4.254 -14.367 -2.918 1 98.38 131 PHE B CA 1
ATOM 2191 C C . PHE B 1 131 ? 5.238 -13.922 -1.846 1 98.38 131 PHE B C 1
ATOM 2193 O O . PHE B 1 131 ? 5.102 -12.836 -1.279 1 98.38 131 PHE B O 1
ATOM 2200 N N . GLY B 1 132 ? 6.246 -14.852 -1.572 1 98.19 132 GLY B N 1
ATOM 2201 C CA . GLY B 1 132 ? 7.332 -14.5 -0.665 1 98.19 132 GLY B CA 1
ATOM 2202 C C . GLY B 1 132 ? 8.594 -15.312 -0.904 1 98.19 132 GLY B C 1
ATOM 2203 O O . GLY B 1 132 ? 8.547 -16.359 -1.564 1 98.19 132 GLY B O 1
ATOM 2204 N N . ILE B 1 133 ? 9.703 -14.75 -0.471 1 98.38 133 ILE B N 1
ATOM 2205 C CA . ILE B 1 133 ? 10.977 -15.453 -0.539 1 98.38 133 ILE B CA 1
ATOM 2206 C C . ILE B 1 133 ? 11.641 -15.445 0.836 1 98.38 133 ILE B C 1
ATOM 2208 O O . ILE B 1 133 ? 11.641 -14.422 1.529 1 98.38 133 ILE B O 1
ATOM 2212 N N . LYS B 1 134 ? 12.211 -16.547 1.158 1 94.94 134 LYS B N 1
ATOM 2213 C CA . LYS B 1 134 ? 12.961 -16.656 2.406 1 94.94 134 LYS B CA 1
ATOM 2214 C C . LYS B 1 134 ? 14.305 -17.328 2.18 1 94.94 134 LYS B C 1
ATOM 2216 O O . LYS B 1 134 ? 14.438 -18.188 1.307 1 94.94 134 LYS B O 1
ATOM 2221 N N . GLU B 1 135 ? 15.344 -16.859 2.895 1 92.69 135 GLU B N 1
ATOM 2222 C CA . GLU B 1 135 ? 16.625 -17.578 2.947 1 92.69 135 GLU B CA 1
ATOM 2223 C C . GLU B 1 135 ? 16.625 -18.609 4.062 1 92.69 135 GLU B C 1
ATOM 2225 O O . GLU B 1 135 ? 16.344 -18.297 5.219 1 92.69 135 GLU B O 1
ATOM 2230 N N . VAL B 1 136 ? 16.672 -19.906 3.725 1 85.44 136 VAL B N 1
ATOM 2231 C CA . VAL B 1 136 ? 16.594 -21.016 4.68 1 85.44 136 VAL B CA 1
ATOM 2232 C C . VAL B 1 136 ? 18 -21.438 5.098 1 85.44 136 VAL B C 1
ATOM 2234 O O . VAL B 1 136 ? 18.875 -21.609 4.254 1 85.44 136 VAL B O 1
ATOM 2237 N N . SER B 1 137 ? 18.766 -20.797 6.043 1 65.12 137 SER B N 1
ATOM 2238 C CA . SER B 1 137 ? 20.047 -21.266 6.562 1 65.12 137 SER B CA 1
ATOM 2239 C C . SER B 1 137 ? 19.891 -22.578 7.328 1 65.12 137 SER B C 1
ATOM 2241 O O . SER B 1 137 ? 18.828 -22.844 7.883 1 65.12 137 SER B O 1
#

Secondary structure (DSSP, 8-state):
--HHHHHHHIIIIIIS------SSSHHHHHHHHHHT-S-EEEEEEEPPTHHHHHHHHHHHHHHHHHHHHHHHHHHHHHHHHHHTTEEEEEETTEEEEEEEEEEEEE-HHHHHHH-HHHHHHHEEEEEEEEEEEEE--/--HHHHHHHIIIIIIS------SSSHHHHHHHHHHT-S-EEEEEEEPPTHHHHHHHHHHHHHHHHHHHHHHHHHHHHHHHHHHTTEEEEEETTEEEEEEEEEEEEE-HHHHHHH-HHHHHHHEEEEEEEEEEEEE--

Radius of gyration: 23.71 Å; Cα contacts (8 Å, |Δi|>4): 388; chains: 2; bounding box: 50×59×59 Å